Protein AF-A0A3M1KV28-F1 (afdb_monomer_lite)

Structure (mmCIF, N/CA/C/O backbone):
data_AF-A0A3M1KV28-F1
#
_entry.id   AF-A0A3M1KV28-F1
#
loop_
_atom_site.group_PDB
_atom_site.id
_atom_site.type_symbol
_atom_site.label_atom_id
_atom_site.label_alt_id
_atom_site.label_comp_id
_atom_site.label_asym_id
_atom_site.label_entity_id
_atom_site.label_seq_id
_atom_site.pdbx_PDB_ins_code
_atom_site.Cartn_x
_atom_site.Cartn_y
_atom_site.Cartn_z
_atom_site.occupancy
_atom_site.B_iso_or_equiv
_atom_site.auth_seq_id
_atom_site.auth_comp_id
_atom_site.auth_asym_id
_atom_site.auth_atom_id
_atom_site.pdbx_PDB_model_num
ATOM 1 N N . MET A 1 1 ? -73.717 -29.402 -6.011 1.00 36.78 1 MET A N 1
ATOM 2 C CA . MET A 1 1 ? -72.728 -30.037 -5.119 1.00 36.78 1 MET A CA 1
ATOM 3 C C . MET A 1 1 ? -72.289 -29.005 -4.086 1.00 36.78 1 MET A C 1
ATOM 5 O O . MET A 1 1 ? -71.891 -27.915 -4.467 1.00 36.78 1 MET A O 1
ATOM 9 N N . THR A 1 2 ? -72.538 -29.334 -2.812 1.00 38.75 2 THR A N 1
ATOM 10 C CA . THR A 1 2 ? -71.993 -28.744 -1.567 1.00 38.75 2 THR A CA 1
ATOM 11 C C . THR A 1 2 ? -72.055 -27.218 -1.352 1.00 38.75 2 THR A C 1
ATOM 13 O O . THR A 1 2 ? -71.071 -26.495 -1.479 1.00 38.75 2 THR A O 1
ATOM 16 N N . LYS A 1 3 ? -73.217 -26.752 -0.860 1.00 32.34 3 LYS A N 1
ATOM 17 C CA . LYS A 1 3 ? -73.353 -25.527 -0.046 1.00 32.34 3 LYS A CA 1
ATOM 18 C C . LYS A 1 3 ? -72.801 -25.789 1.365 1.00 32.34 3 LYS A C 1
ATOM 20 O O . LYS A 1 3 ? -73.189 -26.772 1.992 1.00 32.34 3 LYS A O 1
ATOM 25 N N . ARG A 1 4 ? -71.919 -24.909 1.857 1.00 32.62 4 ARG A N 1
ATOM 26 C CA . ARG A 1 4 ? -71.443 -24.885 3.253 1.00 32.62 4 ARG A CA 1
ATOM 27 C C . ARG A 1 4 ? -72.605 -24.548 4.190 1.00 32.62 4 ARG A C 1
ATOM 29 O O . ARG A 1 4 ? -73.309 -23.569 3.960 1.00 32.62 4 ARG A O 1
ATOM 36 N N . ILE A 1 5 ? -72.783 -25.367 5.222 1.00 38.19 5 ILE A N 1
ATOM 37 C CA . ILE A 1 5 ? -73.723 -25.143 6.321 1.00 38.19 5 ILE A CA 1
ATOM 38 C C . ILE A 1 5 ? -72.958 -24.464 7.458 1.00 38.19 5 ILE A C 1
ATOM 40 O O . ILE A 1 5 ? -71.900 -24.936 7.870 1.00 38.19 5 ILE A O 1
ATOM 44 N N . ASP A 1 6 ? -73.513 -23.352 7.926 1.00 39.84 6 ASP A N 1
ATOM 45 C CA . ASP A 1 6 ? -73.124 -22.611 9.123 1.00 39.84 6 ASP A CA 1
ATOM 46 C C . ASP A 1 6 ? -73.789 -23.259 10.356 1.00 39.84 6 ASP A C 1
ATOM 48 O O . ASP A 1 6 ? -74.962 -23.637 10.293 1.00 39.84 6 ASP A O 1
ATOM 52 N N . GLY A 1 7 ? -73.065 -23.416 11.469 1.00 31.66 7 GLY A N 1
ATOM 53 C CA . GLY A 1 7 ? -73.483 -24.254 12.601 1.00 31.66 7 GLY A CA 1
ATOM 54 C C . GLY A 1 7 ? -73.047 -23.714 13.964 1.00 31.66 7 GLY A C 1
ATOM 55 O O . GLY A 1 7 ? -71.928 -23.929 14.413 1.00 31.66 7 GLY A O 1
ATOM 56 N N . LYS A 1 8 ? -73.971 -23.015 14.623 1.00 33.62 8 LYS A N 1
ATOM 57 C CA . LYS A 1 8 ? -73.891 -22.405 15.960 1.00 33.62 8 LYS A CA 1
ATOM 58 C C . LYS A 1 8 ? -73.645 -23.401 17.118 1.00 33.62 8 LYS A C 1
ATOM 60 O O . LYS A 1 8 ? -74.314 -24.419 17.179 1.00 33.62 8 LYS A O 1
ATOM 65 N N . ARG A 1 9 ? -72.883 -22.916 18.118 1.00 36.91 9 ARG A N 1
ATOM 66 C CA . ARG A 1 9 ? -73.054 -22.995 19.600 1.00 36.91 9 ARG A CA 1
ATOM 67 C C . ARG A 1 9 ? -73.155 -24.351 20.342 1.00 36.91 9 ARG A C 1
ATOM 69 O O . ARG A 1 9 ? -73.806 -25.285 19.912 1.00 36.91 9 ARG A O 1
ATOM 76 N N . VAL A 1 10 ? -72.723 -24.247 21.614 1.00 33.62 10 VAL A N 1
ATOM 77 C CA . VAL A 1 10 ? -72.955 -25.112 22.801 1.00 33.62 10 VAL A CA 1
ATOM 78 C C . VAL A 1 10 ? -71.898 -26.230 22.909 1.00 33.62 10 VAL A C 1
ATOM 80 O O . VAL A 1 10 ? -71.704 -26.978 21.972 1.00 33.62 10 VAL A O 1
ATOM 83 N N . GLN A 1 11 ? -71.081 -26.337 23.966 1.00 30.83 11 GLN A N 1
ATOM 84 C CA . GLN A 1 11 ? -71.511 -26.546 25.350 1.00 30.83 11 GLN A CA 1
ATOM 85 C C . GLN A 1 11 ? -70.411 -26.184 26.365 1.00 30.83 11 GLN A C 1
ATOM 87 O O . GLN A 1 11 ? -69.258 -26.585 26.236 1.00 30.83 11 GLN A O 1
ATOM 92 N N . ARG A 1 12 ? -70.798 -25.431 27.400 1.00 34.06 12 ARG A N 1
ATOM 93 C CA . ARG A 1 12 ? -70.031 -25.247 28.638 1.00 34.06 12 ARG A CA 1
ATOM 94 C C . ARG A 1 12 ? -70.092 -26.551 29.438 1.00 34.06 12 ARG A C 1
ATOM 96 O O . ARG A 1 12 ? -71.195 -27.017 29.709 1.00 34.06 12 ARG A O 1
ATOM 103 N N . VAL A 1 13 ? -68.952 -27.069 29.885 1.00 34.91 13 VAL A N 1
ATOM 104 C CA . VAL A 1 13 ? -68.893 -27.949 31.060 1.00 34.91 13 VAL A CA 1
ATOM 105 C C . VAL A 1 13 ? -67.946 -27.302 32.059 1.00 34.91 13 VAL A C 1
ATOM 107 O O . VAL A 1 13 ? -66.754 -27.142 31.818 1.00 34.91 13 VAL A O 1
ATOM 110 N N . LEU A 1 14 ? -68.552 -26.851 33.151 1.00 32.44 14 LEU A N 1
ATOM 111 C CA . LEU A 1 14 ? -67.908 -26.360 34.353 1.00 32.44 14 LEU A CA 1
ATOM 112 C C . LEU A 1 14 ? -67.460 -27.601 35.141 1.00 32.44 14 LEU A C 1
ATOM 114 O O . LEU A 1 14 ? -68.313 -28.368 35.579 1.00 32.44 14 LEU A O 1
ATOM 118 N N . VAL A 1 15 ? -66.157 -27.811 35.328 1.00 34.31 15 VAL A N 1
ATOM 119 C CA . VAL A 1 15 ? -65.658 -28.693 36.393 1.00 34.31 15 VAL A CA 1
ATOM 120 C C . VAL A 1 15 ? -64.895 -27.812 37.365 1.00 34.31 15 VAL A C 1
ATOM 122 O O . VAL A 1 15 ? -63.754 -27.425 37.129 1.00 34.31 15 VAL A O 1
ATOM 125 N N . VAL A 1 16 ? -65.588 -27.441 38.438 1.00 36.16 16 VAL A N 1
ATOM 126 C CA . VAL A 1 16 ? -64.986 -26.885 39.645 1.00 36.16 16 VAL A CA 1
ATOM 127 C C . VAL A 1 16 ? -64.629 -28.070 40.532 1.00 36.16 16 VAL A C 1
ATOM 129 O O . VAL A 1 16 ? -65.515 -28.765 41.020 1.00 36.16 16 VAL A O 1
ATOM 132 N N . ALA A 1 17 ? -63.335 -28.277 40.744 1.00 36.22 17 ALA A N 1
ATOM 133 C CA . ALA A 1 17 ? -62.808 -29.004 41.889 1.00 36.22 17 ALA A CA 1
ATOM 134 C C . ALA A 1 17 ? -61.562 -28.252 42.378 1.00 36.22 17 ALA A C 1
ATOM 136 O O . ALA A 1 17 ? -60.463 -28.404 41.854 1.00 36.22 17 ALA A O 1
ATOM 137 N N . THR A 1 18 ? -61.769 -27.366 43.348 1.00 42.81 18 THR A N 1
ATOM 138 C CA . THR A 1 18 ? -60.746 -26.924 44.303 1.00 42.81 18 THR A CA 1
ATOM 139 C C . THR A 1 18 ? -60.517 -28.095 45.281 1.00 42.81 18 THR A C 1
ATOM 141 O O . THR A 1 18 ? -61.457 -28.817 45.592 1.00 42.81 18 THR A O 1
ATOM 144 N N . VAL A 1 19 ? -59.311 -28.419 45.754 1.00 36.72 19 VAL A N 1
ATOM 145 C CA . VAL A 1 19 ? -58.540 -27.666 46.754 1.00 36.72 19 VAL A CA 1
ATOM 146 C C . VAL A 1 19 ? -57.109 -28.244 46.864 1.00 36.72 19 VAL A C 1
ATOM 148 O O . VAL A 1 19 ? -56.921 -29.454 46.885 1.00 36.72 19 VAL A O 1
ATOM 151 N N . ALA A 1 20 ? -56.154 -27.320 47.028 1.00 42.75 20 ALA A N 1
ATOM 152 C CA . ALA A 1 20 ? -54.835 -27.428 47.672 1.00 42.75 20 ALA A CA 1
ATOM 153 C C . ALA A 1 20 ? -53.733 -28.317 47.060 1.00 42.75 20 ALA A C 1
ATOM 155 O O . ALA A 1 20 ? -53.493 -29.439 47.495 1.00 42.75 20 ALA A O 1
ATOM 156 N N . ALA A 1 21 ? -52.897 -27.690 46.227 1.00 37.81 21 ALA A N 1
ATOM 157 C CA . ALA A 1 21 ? -51.447 -27.846 46.347 1.00 37.81 21 ALA A CA 1
ATOM 158 C C . ALA A 1 21 ? -50.865 -26.503 46.819 1.00 37.81 21 ALA A C 1
ATOM 160 O O . ALA A 1 21 ? -50.970 -25.488 46.128 1.00 37.81 21 ALA A O 1
ATOM 161 N N . LEU A 1 22 ? -50.336 -26.491 48.045 1.00 41.06 22 LEU A N 1
ATOM 162 C CA . LEU A 1 22 ? -49.671 -25.346 48.659 1.00 41.06 22 LEU A CA 1
ATOM 163 C C . LEU A 1 22 ? -48.443 -24.912 47.840 1.00 41.06 22 LEU A C 1
ATOM 165 O O . LEU A 1 22 ? -47.595 -25.725 47.490 1.00 41.06 22 LEU A O 1
ATOM 169 N N . ALA A 1 23 ? -48.375 -23.602 47.608 1.00 48.09 23 ALA A N 1
ATOM 170 C CA . ALA A 1 23 ? -47.196 -22.746 47.498 1.00 48.09 23 ALA A CA 1
ATOM 171 C C . ALA A 1 23 ? -45.810 -23.414 47.350 1.00 48.09 23 ALA A C 1
ATOM 173 O O . ALA A 1 23 ? -45.147 -23.730 48.333 1.00 48.09 23 ALA A O 1
ATOM 174 N N . ALA A 1 24 ? -45.313 -23.426 46.112 1.00 44.84 24 ALA A N 1
ATOM 175 C CA . ALA A 1 24 ? -43.898 -23.204 45.812 1.00 44.84 24 ALA A CA 1
ATOM 176 C C . ALA A 1 24 ? -43.732 -22.555 44.423 1.00 44.84 24 ALA A C 1
ATOM 178 O O . ALA A 1 24 ? -42.930 -22.995 43.606 1.00 44.84 24 ALA A O 1
ATOM 179 N N . CYS A 1 25 ? -44.469 -21.473 44.137 1.00 43.09 25 CYS A N 1
ATOM 180 C CA . CYS A 1 25 ? -43.892 -20.471 43.242 1.00 43.09 25 CYS A CA 1
ATOM 181 C C . CYS A 1 25 ? -42.775 -19.815 44.050 1.00 43.09 25 CYS A C 1
ATOM 183 O O . CYS A 1 25 ? -43.037 -18.920 44.854 1.00 43.09 25 CYS A O 1
ATOM 185 N N . GLY A 1 26 ? -41.538 -20.292 43.880 1.00 49.62 26 GLY A N 1
ATOM 186 C CA . GLY A 1 26 ? -40.375 -19.500 44.267 1.00 49.62 26 GLY A CA 1
ATOM 187 C C . GLY A 1 26 ? -40.539 -18.091 43.687 1.00 49.62 26 GLY A C 1
ATOM 188 O O . GLY A 1 26 ? -41.164 -17.953 42.627 1.00 49.62 26 GLY A O 1
ATOM 189 N N . PRO A 1 27 ? -40.069 -17.034 44.372 1.00 51.31 27 PRO A N 1
ATOM 190 C CA . PRO A 1 27 ? -40.225 -15.683 43.858 1.00 51.31 27 PRO A CA 1
ATOM 191 C C . PRO A 1 27 ? -39.684 -15.675 42.431 1.00 51.31 27 PRO A C 1
ATOM 193 O O . PRO A 1 27 ? -38.549 -16.085 42.206 1.00 51.31 27 PRO A O 1
ATOM 196 N N . ALA A 1 28 ? -40.493 -15.272 41.450 1.00 49.88 28 ALA A N 1
ATOM 197 C CA . ALA A 1 28 ? -39.939 -14.888 40.164 1.00 49.88 28 ALA A CA 1
ATOM 198 C C . ALA A 1 28 ? -38.971 -13.752 40.495 1.00 49.88 28 ALA A C 1
ATOM 200 O O . ALA A 1 28 ? -39.419 -12.683 40.911 1.00 49.88 28 ALA A O 1
ATOM 201 N N . TRP A 1 29 ? -37.663 -14.024 40.453 1.00 53.84 29 TRP A N 1
ATOM 202 C CA . TRP A 1 29 ? -36.640 -13.060 40.836 1.00 53.84 29 TRP A CA 1
ATOM 203 C C . TRP A 1 29 ? -36.813 -11.877 39.893 1.00 53.84 29 TRP A C 1
ATOM 205 O O . TRP A 1 29 ? -36.461 -11.943 38.714 1.00 53.84 29 TRP A O 1
ATOM 215 N N . ALA A 1 30 ? -37.464 -10.820 40.374 1.00 63.50 30 ALA A N 1
ATOM 216 C CA . ALA A 1 30 ? -37.610 -9.609 39.604 1.00 63.50 30 ALA A CA 1
ATOM 217 C C . ALA A 1 30 ? -36.188 -9.126 39.331 1.00 63.50 30 ALA A C 1
ATOM 219 O O . ALA A 1 30 ? -35.472 -8.806 40.276 1.00 63.50 30 ALA A O 1
ATOM 220 N N . LEU A 1 31 ? -35.785 -9.121 38.053 1.00 73.75 31 LEU A N 1
ATOM 221 C CA . LEU A 1 31 ? -34.466 -8.639 37.640 1.00 73.75 31 LEU A CA 1
ATOM 222 C C . LEU A 1 31 ? -34.178 -7.318 38.355 1.00 73.75 31 LEU A C 1
ATOM 224 O O . LEU A 1 31 ? -35.018 -6.404 38.332 1.00 73.75 31 LEU A O 1
ATOM 228 N N . ASP A 1 32 ? -33.027 -7.248 39.011 1.00 85.06 32 ASP A N 1
ATOM 229 C CA . ASP A 1 32 ? -32.618 -6.079 39.770 1.00 85.06 32 ASP A CA 1
ATOM 230 C C . ASP A 1 32 ? -32.418 -4.871 38.833 1.00 85.06 32 ASP A C 1
ATOM 232 O O . ASP A 1 32 ? -32.371 -4.985 37.598 1.00 85.06 32 ASP A O 1
ATOM 236 N N . ALA A 1 33 ? -32.364 -3.675 39.418 1.00 86.12 33 ALA A N 1
ATOM 237 C CA . ALA A 1 33 ? -32.262 -2.432 38.660 1.00 86.12 33 ALA A CA 1
ATOM 238 C C . ALA A 1 33 ? -30.976 -2.358 37.816 1.00 86.12 33 ALA A C 1
ATOM 240 O O . ALA A 1 33 ? -31.020 -1.834 36.697 1.00 86.12 33 ALA A O 1
ATOM 241 N N . ALA A 1 34 ? -29.867 -2.928 38.301 1.00 87.38 34 ALA A N 1
ATOM 242 C CA . ALA A 1 34 ? -28.592 -2.956 37.592 1.00 87.38 34 ALA A CA 1
ATOM 243 C C . ALA A 1 34 ? -28.691 -3.828 36.337 1.00 87.38 34 ALA A C 1
ATOM 245 O O . ALA A 1 34 ? -28.345 -3.388 35.235 1.00 87.38 34 ALA A O 1
ATOM 246 N N . THR A 1 35 ? -29.256 -5.030 36.471 1.00 90.38 35 THR A N 1
ATOM 247 C CA . THR A 1 35 ? -29.427 -5.960 35.349 1.00 90.38 35 THR A CA 1
ATOM 248 C C . THR A 1 35 ? -30.396 -5.411 34.299 1.00 90.38 35 THR A C 1
ATOM 250 O O . THR A 1 35 ? -30.113 -5.464 33.098 1.00 90.38 35 THR A O 1
ATOM 253 N N . LYS A 1 36 ? -31.507 -4.791 34.723 1.00 91.25 36 LYS A N 1
ATOM 254 C CA . LYS A 1 36 ? -32.441 -4.106 33.808 1.00 91.25 36 LYS A CA 1
ATOM 255 C C . LYS A 1 36 ? -31.784 -2.939 33.072 1.00 91.25 36 LYS A C 1
ATOM 257 O O . LYS A 1 36 ? -32.045 -2.750 31.881 1.00 91.25 36 LYS A O 1
ATOM 262 N N . CYS A 1 37 ? -30.939 -2.165 33.755 1.00 93.00 37 CYS A N 1
ATOM 263 C CA . CYS A 1 37 ? -30.197 -1.079 33.126 1.00 93.00 37 CYS A CA 1
ATOM 264 C C . CYS A 1 37 ? -29.232 -1.608 32.063 1.00 93.00 37 CYS A C 1
ATOM 266 O O . CYS A 1 37 ? -29.311 -1.182 30.910 1.00 93.00 37 CYS A O 1
ATOM 268 N N . ARG A 1 38 ? -28.388 -2.587 32.418 1.00 92.31 38 ARG A N 1
ATOM 269 C CA . ARG A 1 38 ? -27.412 -3.200 31.503 1.00 92.31 38 ARG A CA 1
ATOM 270 C C . ARG A 1 38 ? -28.081 -3.765 30.250 1.00 92.31 38 ARG A C 1
ATOM 272 O O . ARG A 1 38 ? -27.657 -3.461 29.138 1.00 92.31 38 ARG A O 1
ATOM 279 N N . ALA A 1 39 ? -29.156 -4.535 30.413 1.00 93.31 39 ALA A N 1
ATOM 280 C CA . ALA A 1 39 ? -29.909 -5.082 29.284 1.00 93.31 39 ALA A CA 1
ATOM 281 C C . ALA A 1 39 ? -30.526 -3.975 28.404 1.00 93.31 39 ALA A C 1
ATOM 283 O O . ALA A 1 39 ? -30.533 -4.067 27.173 1.00 93.31 39 ALA A O 1
ATOM 284 N N . GLY A 1 40 ? -31.015 -2.898 29.029 1.00 94.94 40 GLY A N 1
ATOM 285 C CA . GLY A 1 40 ? -31.523 -1.720 28.331 1.00 94.94 40 GLY A CA 1
ATOM 286 C C . GLY A 1 40 ? -30.453 -1.015 27.499 1.00 94.94 40 GLY A C 1
ATOM 287 O O . GLY A 1 40 ? -30.701 -0.740 26.329 1.00 94.94 40 GLY A O 1
ATOM 288 N N . LYS A 1 41 ? -29.271 -0.788 28.079 1.00 94.50 41 LYS A N 1
ATOM 289 C CA . LYS A 1 41 ? -28.108 -0.200 27.403 1.00 94.50 41 LYS A CA 1
ATOM 290 C C . LYS A 1 41 ? -27.665 -1.032 26.199 1.00 94.50 41 LYS A C 1
ATOM 292 O O . LYS A 1 41 ? -27.542 -0.492 25.105 1.00 94.50 41 LYS A O 1
ATOM 297 N N . LEU A 1 42 ? -27.548 -2.355 26.351 1.00 95.00 42 LEU A N 1
ATOM 298 C CA . LEU A 1 42 ? -27.235 -3.265 25.235 1.00 95.00 42 LEU A CA 1
ATOM 299 C C . LEU A 1 42 ? -28.258 -3.158 24.096 1.00 95.00 42 LEU A C 1
ATOM 301 O O . LEU A 1 42 ? -27.899 -3.106 22.921 1.00 95.00 42 LEU A O 1
ATOM 305 N N . THR A 1 43 ? -29.543 -3.081 24.445 1.00 96.62 43 THR A N 1
ATOM 306 C CA . THR A 1 43 ? -30.618 -2.930 23.459 1.00 96.62 43 THR A CA 1
ATOM 307 C C . THR A 1 43 ? -30.529 -1.593 22.720 1.00 96.62 43 THR A C 1
ATOM 309 O O . THR A 1 43 ? -30.746 -1.542 21.509 1.00 96.62 43 THR A O 1
ATOM 312 N N . ASP A 1 44 ? -30.245 -0.504 23.436 1.00 96.44 44 ASP A N 1
ATOM 313 C CA . ASP A 1 44 ? -30.160 0.831 22.846 1.00 96.44 44 ASP A CA 1
ATOM 314 C C . ASP A 1 44 ? -28.902 0.974 21.964 1.00 96.44 44 ASP A C 1
ATOM 316 O O . ASP A 1 44 ? -29.009 1.526 20.869 1.00 96.44 44 ASP A O 1
ATOM 320 N N . ALA A 1 45 ? -27.768 0.367 22.345 1.00 95.69 45 ALA A N 1
ATOM 321 C CA . ALA A 1 45 ? -26.576 0.258 21.495 1.00 95.69 45 ALA A CA 1
ATOM 322 C C . ALA A 1 45 ? -26.861 -0.523 20.198 1.00 95.69 45 ALA A C 1
ATOM 324 O O . ALA A 1 45 ? -26.585 -0.033 19.106 1.00 95.69 45 ALA A O 1
ATOM 325 N N . GLY A 1 46 ? -27.516 -1.688 20.281 1.00 96.75 46 GLY A N 1
ATOM 326 C CA . GLY A 1 46 ? -27.873 -2.471 19.090 1.00 96.75 46 GLY A CA 1
ATOM 327 C C . GLY A 1 46 ? -28.816 -1.730 18.131 1.00 96.75 46 GLY A C 1
ATOM 328 O O . GLY A 1 46 ? -28.665 -1.801 16.908 1.00 96.75 46 GLY A O 1
ATOM 329 N N . LYS A 1 47 ? -29.770 -0.957 18.665 1.00 97.75 47 LYS A N 1
ATOM 330 C CA . LYS A 1 47 ? -30.647 -0.094 17.853 1.00 97.75 47 LYS A CA 1
ATOM 331 C C . LYS A 1 47 ? -29.890 1.058 17.208 1.00 97.75 47 LYS A C 1
ATOM 333 O O . LYS A 1 47 ? -30.227 1.435 16.086 1.00 97.75 47 LYS A O 1
ATOM 338 N N . TYR A 1 48 ? -28.891 1.605 17.893 1.00 97.69 48 TYR A N 1
ATOM 339 C CA . TYR A 1 48 ? -28.024 2.634 17.338 1.00 97.69 48 TYR A CA 1
ATOM 340 C C . TYR A 1 48 ? -27.200 2.085 16.165 1.00 97.69 48 TYR A C 1
ATOM 342 O O . TYR A 1 48 ? -27.264 2.675 15.085 1.00 97.69 48 TYR A O 1
ATOM 350 N N . CYS A 1 49 ? -26.593 0.894 16.300 1.00 97.12 49 CYS A N 1
ATOM 351 C CA . CYS A 1 49 ? -25.932 0.201 15.184 1.00 97.12 49 CYS A CA 1
ATOM 352 C C . CYS A 1 49 ? -26.864 0.059 13.974 1.00 97.12 49 CYS A C 1
ATOM 354 O O . CYS A 1 49 ? -26.527 0.433 12.852 1.00 97.12 49 CYS A O 1
ATOM 356 N N . GLN A 1 50 ? -28.075 -0.461 14.208 1.00 97.75 50 GLN A N 1
ATOM 357 C CA . GLN A 1 50 ? -29.058 -0.671 13.147 1.00 97.75 50 GLN A CA 1
ATOM 358 C C . GLN A 1 50 ? -29.490 0.646 12.485 1.00 97.75 50 GLN A C 1
ATOM 360 O O . GLN A 1 50 ? -29.733 0.675 11.279 1.00 97.75 50 GLN A O 1
ATOM 365 N N . CYS A 1 51 ? -29.633 1.723 13.261 1.00 98.31 51 CYS A N 1
ATOM 366 C CA . CYS A 1 51 ? -30.009 3.035 12.744 1.00 98.31 51 CYS A CA 1
ATOM 367 C C . CYS A 1 51 ? -28.945 3.574 11.784 1.00 98.31 51 CYS A C 1
ATOM 369 O O . CYS A 1 51 ? -29.290 3.965 10.668 1.00 98.31 51 CYS A O 1
ATOM 371 N N . ARG A 1 52 ? -27.671 3.524 12.192 1.00 97.88 52 ARG A N 1
ATOM 372 C CA . ARG A 1 52 ? -26.539 3.990 11.382 1.00 97.88 52 ARG A CA 1
ATOM 373 C C . ARG A 1 52 ? -26.407 3.218 10.077 1.00 97.88 52 ARG A C 1
ATOM 375 O O . ARG A 1 52 ? -26.529 3.817 9.019 1.00 97.88 52 ARG A O 1
ATOM 382 N N . LEU A 1 53 ? -26.369 1.887 10.143 1.00 96.69 53 LEU A N 1
ATOM 383 C CA . LEU A 1 53 ? -26.250 1.050 8.942 1.00 96.69 53 LEU A CA 1
ATOM 384 C C . LEU A 1 53 ? -27.433 1.219 7.970 1.00 96.69 53 LEU A C 1
ATOM 386 O O . LEU A 1 53 ? -27.290 1.062 6.758 1.00 96.69 53 LEU A O 1
ATOM 390 N N . LYS A 1 54 ? -28.628 1.572 8.467 1.00 97.06 54 LYS A N 1
ATOM 391 C CA . LYS A 1 54 ? -29.759 1.950 7.603 1.00 97.06 54 LYS A CA 1
ATOM 392 C C . LYS A 1 54 ? -29.571 3.320 6.950 1.00 97.06 54 LYS A C 1
ATOM 394 O O . LYS A 1 54 ? -30.039 3.502 5.824 1.00 97.06 54 LYS A O 1
ATOM 399 N N . ALA A 1 55 ? -28.953 4.276 7.644 1.00 96.88 55 ALA A N 1
ATOM 400 C CA . ALA A 1 55 ? -28.578 5.562 7.064 1.00 96.88 55 ALA A CA 1
ATOM 401 C C . ALA A 1 55 ? -27.538 5.360 5.953 1.00 96.88 55 ALA A C 1
ATOM 403 O O . ALA A 1 55 ? -27.762 5.856 4.850 1.00 96.88 55 ALA A O 1
ATOM 404 N N . ASP A 1 56 ? -26.524 4.523 6.187 1.00 94.00 56 ASP A N 1
ATOM 405 C CA . ASP A 1 56 ? -25.509 4.141 5.194 1.00 94.00 56 ASP A CA 1
ATOM 406 C C . ASP A 1 56 ? -26.132 3.496 3.961 1.00 94.00 56 ASP A C 1
ATOM 408 O O . ASP A 1 56 ? -25.950 3.960 2.837 1.00 94.00 56 ASP A O 1
ATOM 412 N N . ALA A 1 57 ? -26.984 2.487 4.160 1.00 95.31 57 ALA A N 1
ATOM 413 C CA . ALA A 1 57 ? -27.678 1.825 3.059 1.00 95.31 57 ALA A CA 1
ATOM 414 C C . ALA A 1 57 ? -28.559 2.792 2.244 1.00 95.31 57 ALA A C 1
ATOM 416 O O . ALA A 1 57 ? -28.748 2.612 1.039 1.00 95.31 57 ALA A O 1
ATOM 417 N N . LYS A 1 58 ? -29.136 3.817 2.883 1.00 95.31 58 LYS A N 1
ATOM 418 C CA . LYS A 1 58 ? -29.929 4.848 2.199 1.00 95.31 58 LYS A CA 1
ATOM 419 C C . LYS A 1 58 ? -29.041 5.835 1.440 1.00 95.31 58 LYS A C 1
ATOM 421 O O . LYS A 1 58 ? -29.442 6.274 0.364 1.00 95.31 58 LYS A O 1
ATOM 426 N N . ALA A 1 59 ? -27.893 6.186 2.005 1.00 91.81 59 ALA A N 1
ATOM 427 C CA . ALA A 1 59 ? -26.909 7.086 1.424 1.00 91.81 59 ALA A CA 1
ATOM 428 C C . ALA A 1 59 ? -26.267 6.467 0.174 1.00 91.81 59 ALA A C 1
ATOM 430 O O . ALA A 1 59 ? -26.298 7.080 -0.892 1.00 91.81 59 ALA A O 1
ATOM 431 N N . ALA A 1 60 ? -25.860 5.196 0.261 1.00 89.31 60 ALA A N 1
ATOM 432 C CA . ALA A 1 60 ? -25.323 4.416 -0.853 1.00 89.31 60 ALA A CA 1
ATOM 433 C C . ALA A 1 60 ? -26.291 4.356 -2.048 1.00 89.31 60 ALA A C 1
ATOM 435 O O . ALA A 1 60 ? -25.904 4.617 -3.182 1.00 89.31 60 ALA A O 1
ATOM 436 N N . LYS A 1 61 ? -27.590 4.122 -1.802 1.00 91.75 61 LYS A N 1
ATOM 437 C CA . LYS A 1 61 ? -28.630 4.117 -2.855 1.00 91.75 61 LYS A CA 1
ATOM 438 C C . LYS A 1 61 ? -28.826 5.463 -3.556 1.00 91.75 61 LYS A C 1
ATOM 440 O O . LYS A 1 61 ? -29.466 5.507 -4.602 1.00 91.75 61 LYS A O 1
ATOM 445 N N . LYS A 1 62 ? -28.377 6.557 -2.944 1.00 91.75 62 LYS A N 1
ATOM 446 C CA . LYS A 1 62 ? -28.577 7.927 -3.429 1.00 91.75 62 LYS A CA 1
ATOM 447 C C . LYS A 1 62 ? -27.276 8.611 -3.844 1.00 91.75 62 LYS A C 1
ATOM 449 O O . LYS A 1 62 ? -27.341 9.790 -4.168 1.00 91.75 62 LYS A O 1
ATOM 454 N N . ALA A 1 63 ? -26.139 7.907 -3.792 1.00 83.38 63 ALA A N 1
ATOM 455 C CA . ALA A 1 63 ? -24.806 8.490 -3.956 1.00 83.38 63 ALA A CA 1
ATOM 456 C C . ALA A 1 63 ? -24.625 9.778 -3.120 1.00 83.38 63 ALA A C 1
ATOM 458 O O . ALA A 1 63 ? -24.162 10.803 -3.611 1.00 83.38 63 ALA A O 1
ATOM 459 N N . ALA A 1 64 ? -25.066 9.741 -1.860 1.00 86.69 64 ALA A N 1
ATOM 460 C CA . ALA A 1 64 ? -25.020 10.869 -0.932 1.00 86.69 64 ALA A CA 1
ATOM 461 C C . ALA A 1 64 ? -24.232 10.500 0.331 1.00 86.69 64 ALA A C 1
ATOM 463 O O . ALA A 1 64 ? -23.971 9.325 0.578 1.00 86.69 64 ALA A O 1
ATOM 464 N N . LEU A 1 65 ? -23.905 11.496 1.159 1.00 82.00 65 LEU A N 1
ATOM 465 C CA . LEU A 1 65 ? -23.346 11.259 2.491 1.00 82.00 65 LEU A CA 1
ATOM 466 C C . LEU A 1 65 ? -24.443 10.798 3.473 1.00 82.00 65 LEU A C 1
ATOM 468 O O . LEU A 1 65 ? -25.571 11.306 3.411 1.00 82.00 65 LEU A O 1
ATOM 472 N N . PRO A 1 66 ? -24.150 9.844 4.375 1.00 88.50 66 PRO A N 1
ATOM 473 C CA . PRO A 1 66 ? -25.090 9.420 5.407 1.00 88.50 66 PRO A CA 1
ATOM 474 C C . PRO A 1 66 ? -25.312 10.513 6.464 1.00 88.50 66 PRO A C 1
ATOM 476 O O . PRO A 1 66 ? -24.398 11.235 6.847 1.00 88.50 66 PRO A O 1
ATOM 479 N N . ASP A 1 67 ? -26.555 10.622 6.944 1.00 91.69 67 ASP A N 1
ATOM 480 C CA . ASP A 1 67 ? -26.959 11.529 8.028 1.00 91.69 67 ASP A CA 1
ATOM 481 C C . ASP A 1 67 ? -27.327 10.714 9.274 1.00 91.69 67 ASP A C 1
ATOM 483 O O . ASP A 1 67 ? -28.326 9.983 9.289 1.00 91.69 67 ASP A O 1
ATOM 487 N N . TYR A 1 68 ? -26.524 10.868 10.329 1.00 94.25 68 TYR A N 1
ATOM 488 C CA . TYR A 1 68 ? -26.688 10.164 11.600 1.00 94.25 68 TYR A CA 1
ATOM 489 C C . TYR A 1 68 ? -27.358 11.002 12.693 1.00 94.25 68 TYR A C 1
ATOM 491 O O . TYR A 1 68 ? -27.647 10.463 13.762 1.00 94.25 68 TYR A O 1
ATOM 499 N N . GLY A 1 69 ? -27.679 12.280 12.453 1.00 94.25 69 GLY A N 1
ATOM 500 C CA . GLY A 1 69 ? -28.117 13.197 13.514 1.00 94.25 69 GLY A CA 1
ATOM 501 C C . GLY A 1 69 ? -29.366 12.711 14.262 1.00 94.25 69 GLY A C 1
ATOM 502 O O . GLY A 1 69 ? -29.493 12.871 15.477 1.00 94.25 69 GLY A O 1
ATOM 503 N N . LYS A 1 70 ? -30.275 12.020 13.561 1.00 94.94 70 LYS A N 1
ATOM 504 C CA . LYS A 1 70 ? -31.444 11.374 14.186 1.00 94.94 70 LYS A CA 1
ATOM 505 C C . LYS A 1 70 ? -31.071 10.154 15.026 1.00 94.94 70 LYS A C 1
ATOM 507 O O . LYS A 1 70 ? -31.696 9.931 16.061 1.00 94.94 70 LYS A O 1
ATOM 512 N N . CYS A 1 71 ? -30.099 9.362 14.581 1.00 96.94 71 CYS A N 1
ATOM 513 C CA . CYS A 1 71 ? -29.618 8.203 15.326 1.00 96.94 71 CYS A CA 1
ATOM 514 C C . CYS A 1 71 ? -28.972 8.654 16.640 1.00 96.94 71 CYS A C 1
ATOM 516 O O . CYS A 1 71 ? -29.339 8.135 17.694 1.00 96.94 71 CYS A O 1
ATOM 518 N N . ASP A 1 72 ? -28.109 9.671 16.584 1.00 95.69 72 ASP A N 1
ATOM 519 C CA . ASP A 1 72 ? -27.404 10.218 17.748 1.00 95.69 72 ASP A CA 1
ATOM 520 C C . ASP A 1 72 ? -28.379 10.803 18.770 1.00 95.69 72 ASP A C 1
ATOM 522 O O . ASP A 1 72 ? -28.371 10.418 19.939 1.00 95.69 72 ASP A O 1
ATOM 526 N N . ALA A 1 73 ? -29.298 11.665 18.323 1.00 96.38 73 ALA A N 1
ATOM 527 C CA . ALA A 1 73 ? -30.278 12.291 19.207 1.00 96.38 73 ALA A CA 1
ATOM 528 C C . ALA A 1 73 ? -31.175 11.261 19.916 1.00 96.38 73 ALA A C 1
ATOM 530 O O . ALA A 1 73 ? -31.512 11.415 21.096 1.00 96.38 73 ALA A O 1
ATOM 531 N N . VAL A 1 74 ? -31.578 10.195 19.211 1.00 96.75 74 VAL A N 1
ATOM 532 C CA . VAL A 1 74 ? -32.388 9.120 19.799 1.00 96.75 74 VAL A CA 1
ATOM 533 C C . VAL A 1 74 ? -31.564 8.288 20.776 1.00 96.75 74 VAL A C 1
ATOM 535 O O . VAL A 1 74 ? -32.070 7.983 21.858 1.00 96.75 74 VAL A O 1
ATOM 538 N N . PHE A 1 75 ? -30.326 7.938 20.422 1.00 97.38 75 PHE A N 1
ATOM 539 C CA . PHE A 1 75 ? -29.440 7.147 21.271 1.00 97.38 75 PHE A CA 1
ATOM 540 C C . PHE A 1 75 ? -29.181 7.850 22.603 1.00 97.38 75 PHE A C 1
ATOM 542 O O . PHE A 1 75 ? -29.534 7.300 23.647 1.00 97.38 75 PHE A O 1
ATOM 549 N N . SER A 1 76 ? -28.714 9.100 22.579 1.00 95.25 76 SER A N 1
ATOM 550 C CA . SER A 1 76 ? -28.389 9.849 23.799 1.00 95.25 76 SER A CA 1
ATOM 551 C C . SER A 1 76 ? -29.592 10.014 24.718 1.00 95.25 76 SER A C 1
ATOM 553 O O . SER A 1 76 ? -29.508 9.757 25.920 1.00 95.25 76 SER A O 1
ATOM 555 N N . LYS A 1 77 ? -30.759 10.356 24.155 1.00 96.38 77 LYS A N 1
ATOM 556 C CA . LYS A 1 77 ? -31.994 10.504 24.935 1.00 96.38 77 LYS A CA 1
ATOM 557 C C . LYS A 1 77 ? -32.412 9.193 25.604 1.00 96.38 77 LYS A C 1
ATOM 559 O O . LYS A 1 77 ? -32.903 9.201 26.734 1.00 96.38 77 LYS A O 1
ATOM 564 N N . LYS A 1 78 ? -32.288 8.063 24.901 1.00 96.00 78 LYS A N 1
ATOM 565 C CA . LYS A 1 78 ? -32.663 6.749 25.442 1.00 96.00 78 LYS A CA 1
ATOM 566 C C . LYS A 1 78 ? -31.660 6.278 26.488 1.00 96.00 78 LYS A C 1
ATOM 568 O O . LYS A 1 78 ? -32.106 5.831 27.542 1.00 96.00 78 LYS A O 1
ATOM 573 N N . TRP A 1 79 ? -30.366 6.468 26.238 1.00 95.38 79 TRP A N 1
ATOM 574 C CA . TRP A 1 79 ? -29.290 6.100 27.153 1.00 95.38 79 TRP A CA 1
ATOM 575 C C . TRP A 1 79 ? -29.418 6.810 28.499 1.00 95.38 79 TRP A C 1
ATOM 577 O O . TRP A 1 79 ? -29.537 6.152 29.533 1.00 95.38 79 TRP A O 1
ATOM 587 N N . GLN A 1 80 ? -29.537 8.142 28.482 1.00 92.88 80 GLN A N 1
ATOM 588 C CA . GLN A 1 80 ? -29.737 8.945 29.692 1.00 92.88 80 GLN A CA 1
ATOM 589 C C . GLN A 1 80 ? -30.977 8.486 30.467 1.00 92.88 80 GLN A C 1
ATOM 591 O O . GLN A 1 80 ? -30.928 8.292 31.678 1.00 92.88 80 GLN A O 1
ATOM 596 N N . ALA A 1 81 ? -32.081 8.200 29.769 1.00 93.81 81 ALA A N 1
ATOM 597 C CA . ALA A 1 81 ? -33.291 7.702 30.414 1.00 93.81 81 ALA A CA 1
ATOM 598 C C . ALA A 1 81 ? -33.113 6.322 31.080 1.00 93.81 81 ALA A C 1
ATOM 600 O O . ALA A 1 81 ? -33.874 6.007 31.996 1.00 93.81 81 ALA A O 1
ATOM 601 N N . LYS A 1 82 ? -32.168 5.478 30.639 1.00 92.44 82 LYS A N 1
ATOM 602 C CA . LYS A 1 82 ? -31.847 4.209 31.319 1.00 92.44 82 LYS A CA 1
ATOM 603 C C . LYS A 1 82 ? -31.086 4.456 32.610 1.00 92.44 82 LYS A C 1
ATOM 605 O O . LYS A 1 82 ? -31.481 3.912 33.639 1.00 92.44 82 LYS A O 1
ATOM 610 N N . GLU A 1 83 ? -30.064 5.301 32.559 1.00 92.06 83 GLU A N 1
ATOM 611 C CA . GLU A 1 83 ? -29.245 5.629 33.727 1.00 92.06 83 GLU A CA 1
ATOM 612 C C . GLU A 1 83 ? -30.060 6.343 34.803 1.00 92.06 83 GLU A C 1
ATOM 614 O O . GLU A 1 83 ? -30.062 5.923 35.960 1.00 92.06 83 GLU A O 1
ATOM 619 N N . SER A 1 84 ? -30.861 7.341 34.414 1.00 90.00 84 SER A N 1
ATOM 620 C CA . SER A 1 84 ? -31.730 8.054 35.354 1.00 90.00 84 SER A CA 1
ATOM 621 C C . SER A 1 84 ? -32.750 7.125 36.018 1.00 90.00 84 SER A C 1
ATOM 623 O O . SER A 1 84 ? -33.007 7.250 37.210 1.00 90.00 84 SER A O 1
ATOM 625 N N . LYS A 1 85 ? -33.315 6.157 35.281 1.00 90.31 85 LYS A N 1
ATOM 626 C CA . LYS A 1 85 ? -34.275 5.186 35.842 1.00 90.31 85 LYS A CA 1
ATOM 627 C C . LYS A 1 85 ? -33.644 4.198 36.814 1.00 90.31 85 LYS A C 1
ATOM 629 O O . LYS A 1 85 ? -34.344 3.688 37.681 1.00 90.31 85 LYS A O 1
ATOM 634 N N . ALA A 1 86 ? -32.362 3.897 36.643 1.00 87.81 86 ALA A N 1
ATOM 635 C CA . ALA A 1 86 ? -31.629 3.024 37.547 1.00 87.81 86 ALA A CA 1
ATOM 636 C C . ALA A 1 86 ? -31.072 3.769 38.769 1.00 87.81 86 ALA A C 1
ATOM 638 O O . ALA A 1 86 ? -30.543 3.120 39.669 1.00 87.81 86 ALA A O 1
ATOM 639 N N . ALA A 1 87 ? -31.174 5.106 38.800 1.00 86.31 87 ALA A N 1
ATOM 640 C CA . ALA A 1 87 ? -30.707 5.960 39.891 1.00 86.31 87 ALA A CA 1
ATOM 641 C C . ALA A 1 87 ? -29.262 5.638 40.328 1.00 86.31 87 ALA A C 1
ATOM 643 O O . ALA A 1 87 ? -28.978 5.496 41.512 1.00 86.31 87 ALA A O 1
ATOM 644 N N . GLY A 1 88 ? -28.358 5.454 39.358 1.00 81.69 88 GLY A N 1
ATOM 645 C CA . GLY A 1 88 ? -26.948 5.118 39.606 1.00 81.69 88 GLY A CA 1
ATOM 646 C C . GLY A 1 88 ? -26.655 3.629 39.819 1.00 81.69 88 GLY A C 1
ATOM 647 O O . GLY A 1 88 ? -25.493 3.241 39.831 1.00 81.69 88 GLY A O 1
ATOM 648 N N . SER A 1 89 ? -27.676 2.770 39.893 1.00 87.50 89 SER A N 1
ATOM 649 C CA . SER A 1 89 ? -27.505 1.318 40.083 1.00 87.50 89 SER A CA 1
ATOM 650 C C . SER A 1 89 ? -26.982 0.588 38.840 1.00 87.50 89 SER A C 1
ATOM 652 O O . SER A 1 89 ? -26.813 -0.625 38.877 1.00 87.50 89 SER A O 1
ATOM 654 N N . CYS A 1 90 ? -26.786 1.268 37.707 1.00 87.62 90 CYS A N 1
ATOM 655 C CA . CYS A 1 90 ? -26.219 0.631 36.522 1.00 87.62 90 CYS A CA 1
ATOM 656 C C . CYS A 1 90 ? -24.772 0.179 36.796 1.00 87.62 90 CYS A C 1
ATOM 658 O O . CYS A 1 90 ? -24.037 0.909 37.458 1.00 87.62 90 CYS A O 1
ATOM 660 N N . PRO A 1 91 ? -24.320 -0.954 36.222 1.00 87.94 91 PRO A N 1
ATOM 661 C CA . PRO A 1 91 ? -22.919 -1.380 36.322 1.00 87.94 91 PRO A CA 1
ATOM 662 C C . PRO A 1 91 ? -21.906 -0.343 35.804 1.00 87.94 91 PRO A C 1
ATOM 664 O O . PRO A 1 91 ? -20.760 -0.331 36.233 1.00 87.94 91 PRO A O 1
ATOM 667 N N . SER A 1 92 ? -22.340 0.526 34.892 1.00 89.38 92 SER A N 1
ATOM 668 C CA . SER A 1 92 ? -21.610 1.685 34.376 1.00 89.38 92 SER A CA 1
ATOM 669 C C . SER A 1 92 ? -22.569 2.877 34.281 1.00 89.38 92 SER A C 1
ATOM 671 O O . SER A 1 92 ? -23.754 2.677 33.997 1.00 89.38 92 SER A O 1
ATOM 673 N N . ASN A 1 93 ? -22.088 4.105 34.497 1.00 88.56 93 ASN A N 1
ATOM 674 C CA . ASN A 1 93 ? -22.866 5.346 34.368 1.00 88.56 93 ASN A CA 1
ATOM 675 C C . ASN A 1 93 ? -22.027 6.421 33.658 1.00 88.56 93 ASN A C 1
ATOM 677 O O . ASN A 1 93 ? -20.811 6.443 33.839 1.00 88.56 93 ASN A O 1
ATOM 681 N N . GLY A 1 94 ? -22.655 7.313 32.885 1.00 88.31 94 GLY A N 1
ATOM 682 C CA . GLY A 1 94 ? -21.947 8.378 32.160 1.00 88.31 94 GLY A CA 1
ATOM 683 C C . GLY A 1 94 ? -21.074 7.882 30.999 1.00 88.31 94 GLY A C 1
ATOM 684 O O . GLY A 1 94 ? -20.267 8.634 30.467 1.00 88.31 94 GLY A O 1
ATOM 685 N N . ASP A 1 95 ? -21.253 6.631 30.581 1.00 90.94 95 ASP A N 1
ATOM 686 C CA . ASP A 1 95 ? -20.487 5.928 29.541 1.00 90.94 95 ASP A CA 1
ATOM 687 C C . ASP A 1 95 ? -21.064 6.125 28.126 1.00 90.94 95 ASP A C 1
ATOM 689 O O . ASP A 1 95 ? -20.640 5.484 27.166 1.00 90.94 95 ASP A O 1
ATOM 693 N N . GLU A 1 96 ? -22.049 7.012 27.983 1.00 92.50 96 GLU A N 1
ATOM 694 C CA . GLU A 1 96 ? -22.779 7.229 26.735 1.00 92.50 96 GLU A CA 1
ATOM 695 C C . GLU A 1 96 ? -21.853 7.645 25.588 1.00 92.50 96 GLU A C 1
ATOM 697 O O . GLU A 1 96 ? -21.949 7.085 24.497 1.00 92.50 96 GLU A O 1
ATOM 702 N N . ALA A 1 97 ? -20.932 8.578 25.844 1.00 87.56 97 ALA A N 1
ATOM 703 C CA . ALA A 1 97 ? -19.991 9.064 24.840 1.00 87.56 97 ALA A CA 1
ATOM 704 C C . ALA A 1 97 ? -19.020 7.962 24.389 1.00 87.56 97 ALA A C 1
ATOM 706 O O . ALA A 1 97 ? -18.782 7.812 23.190 1.00 87.56 97 ALA A O 1
ATOM 707 N N . GLU A 1 98 ? -18.512 7.155 25.326 1.00 85.56 98 GLU A N 1
ATOM 708 C CA . GLU A 1 98 ? -17.596 6.053 25.017 1.00 85.56 98 GLU A CA 1
ATOM 709 C C . GLU A 1 98 ? -18.298 4.969 24.189 1.00 85.56 98 GLU A C 1
ATOM 711 O O . GLU A 1 98 ? -17.798 4.547 23.144 1.00 85.56 98 GLU A O 1
ATOM 716 N N . VAL A 1 99 ? -19.493 4.545 24.611 1.00 89.56 99 VAL A N 1
ATOM 717 C CA . VAL A 1 99 ? -20.255 3.522 23.884 1.00 89.56 99 VAL A CA 1
ATOM 718 C C . VAL A 1 99 ? -20.683 4.038 22.512 1.00 89.56 99 VAL A C 1
ATOM 720 O O . VAL A 1 99 ? -20.648 3.278 21.538 1.00 89.56 99 VAL A O 1
ATOM 723 N N . ARG A 1 100 ? -21.042 5.324 22.395 1.00 90.75 100 ARG A N 1
ATOM 724 C CA . ARG A 1 100 ? -21.355 5.941 21.102 1.00 90.75 100 ARG A CA 1
ATOM 725 C C . ARG A 1 100 ? -20.146 5.917 20.176 1.00 90.75 100 ARG A C 1
ATOM 727 O O . ARG A 1 100 ? -20.289 5.487 19.033 1.00 90.75 100 ARG A O 1
ATOM 734 N N . ALA A 1 101 ? -18.975 6.333 20.659 1.00 81.75 101 ALA A N 1
ATOM 735 C CA . ALA A 1 101 ? -17.738 6.349 19.881 1.00 81.75 101 ALA A CA 1
ATOM 736 C C . ALA A 1 101 ? -17.359 4.940 19.397 1.00 81.75 101 ALA A C 1
ATOM 738 O O . ALA A 1 101 ? -17.152 4.731 18.205 1.00 81.75 101 ALA A O 1
ATOM 739 N N . ARG A 1 102 ? -17.394 3.940 20.283 1.00 83.81 102 ARG A N 1
ATOM 740 C CA . ARG A 1 102 ? -17.086 2.549 19.916 1.00 83.81 102 ARG A CA 1
ATOM 741 C C . ARG A 1 102 ? -18.093 1.964 18.926 1.00 83.81 102 ARG A C 1
ATOM 743 O O . ARG A 1 102 ? -17.731 1.260 17.988 1.00 83.81 102 ARG A O 1
ATOM 750 N N . THR A 1 103 ? -19.376 2.277 19.099 1.00 90.25 103 THR A N 1
ATOM 751 C CA . THR A 1 103 ? -20.414 1.839 18.155 1.00 90.25 103 THR A CA 1
ATOM 752 C C . THR A 1 103 ? -20.232 2.488 16.784 1.00 90.25 103 THR A C 1
ATOM 754 O O . THR A 1 103 ? -20.376 1.809 15.771 1.00 90.25 103 THR A O 1
ATOM 757 N N . THR A 1 104 ? -19.887 3.778 16.767 1.00 87.50 104 THR A N 1
ATOM 758 C CA . THR A 1 104 ? -19.569 4.555 15.561 1.00 87.50 104 THR A CA 1
ATOM 759 C C . THR A 1 104 ? -18.469 3.871 14.762 1.00 87.50 104 THR A C 1
ATOM 761 O O . THR A 1 104 ? -18.696 3.502 13.612 1.00 87.50 104 THR A O 1
ATOM 764 N N . GLU A 1 105 ? -17.337 3.605 15.413 1.00 83.88 105 GLU A N 1
ATOM 765 C CA . GLU A 1 105 ? -16.185 2.925 14.820 1.00 83.88 105 GLU A CA 1
ATOM 766 C C . GLU A 1 105 ? -16.567 1.568 14.211 1.00 83.88 105 GLU A C 1
ATOM 768 O O . GLU A 1 105 ? -16.231 1.268 13.063 1.00 83.88 105 GLU A O 1
ATOM 773 N N . HIS A 1 106 ? -17.319 0.743 14.948 1.00 85.50 106 HIS A N 1
ATOM 774 C CA . HIS A 1 106 ? -17.758 -0.557 14.446 1.00 85.50 106 HIS A CA 1
ATOM 775 C C . HIS A 1 106 ? -18.651 -0.438 13.208 1.00 85.50 106 HIS A C 1
ATOM 777 O O . HIS A 1 106 ? -18.450 -1.187 12.249 1.00 85.50 106 HIS A O 1
ATOM 783 N N . THR A 1 107 ? -19.627 0.475 13.214 1.00 91.81 107 THR A N 1
ATOM 784 C CA . THR A 1 107 ? -20.535 0.653 12.073 1.00 91.81 107 THR A CA 1
ATOM 785 C C . THR A 1 107 ? -19.848 1.257 10.860 1.00 91.81 107 THR A C 1
ATOM 787 O O . THR A 1 107 ? -20.088 0.769 9.762 1.00 91.81 107 THR A O 1
ATOM 790 N N . ASP A 1 108 ? -18.961 2.236 11.049 1.00 84.12 108 ASP A N 1
ATOM 791 C CA . ASP A 1 108 ? -18.237 2.872 9.945 1.00 84.12 108 ASP A CA 1
ATOM 792 C C . ASP A 1 108 ? -17.328 1.859 9.267 1.00 84.12 108 ASP A C 1
ATOM 794 O O . ASP A 1 108 ? -17.342 1.708 8.052 1.00 84.12 108 ASP A O 1
ATOM 798 N N . ALA A 1 109 ? -16.615 1.059 10.053 1.00 75.69 109 ALA A N 1
ATOM 799 C CA . ALA A 1 109 ? -15.755 0.034 9.498 1.00 75.69 109 ALA A CA 1
ATOM 800 C C . ALA A 1 109 ? -16.535 -1.128 8.849 1.00 75.69 109 ALA A C 1
ATOM 802 O O . ALA A 1 109 ? -16.035 -1.752 7.917 1.00 75.69 109 ALA A O 1
ATOM 803 N N . LEU A 1 110 ? -17.753 -1.442 9.314 1.00 85.06 110 LEU A N 1
ATOM 804 C CA . LEU A 1 110 ? -18.649 -2.367 8.603 1.00 85.06 110 LEU A CA 1
ATOM 805 C C . LEU A 1 110 ? -19.140 -1.767 7.278 1.00 85.06 110 LEU A C 1
ATOM 807 O O . LEU A 1 110 ? -19.167 -2.479 6.277 1.00 85.06 110 LEU A O 1
ATOM 811 N N . ALA A 1 111 ? -19.511 -0.485 7.259 1.00 84.75 111 ALA A N 1
ATOM 812 C CA . ALA A 1 111 ? -19.926 0.214 6.048 1.00 84.75 111 ALA A CA 1
ATOM 813 C C . ALA A 1 111 ? -18.781 0.285 5.025 1.00 84.75 111 ALA A C 1
ATOM 815 O O . ALA A 1 111 ? -18.993 -0.062 3.867 1.00 84.75 111 ALA A O 1
ATOM 816 N N . SER A 1 112 ? -17.562 0.620 5.461 1.00 75.38 112 SER A N 1
ATOM 817 C CA . SER A 1 112 ? -16.348 0.610 4.635 1.00 75.38 112 SER A CA 1
ATOM 818 C C . SER A 1 112 ? -16.048 -0.776 4.067 1.00 75.38 112 SER A C 1
ATOM 820 O O . SER A 1 112 ? -15.854 -0.906 2.861 1.00 75.38 112 SER A O 1
ATOM 822 N N . LEU A 1 113 ? -16.106 -1.828 4.895 1.00 74.12 113 LEU A N 1
ATOM 823 C CA . LEU A 1 113 ? -15.908 -3.208 4.437 1.00 74.12 113 LEU A CA 1
ATOM 824 C C . LEU A 1 113 ? -16.936 -3.611 3.367 1.00 74.12 113 LEU A C 1
ATOM 826 O O . LEU A 1 113 ? -16.593 -4.282 2.398 1.00 74.12 113 LEU A O 1
ATOM 830 N N . LEU A 1 114 ? -18.200 -3.210 3.534 1.00 82.81 114 LEU A N 1
ATOM 831 C CA . LEU A 1 114 ? -19.266 -3.476 2.562 1.00 82.81 114 LEU A CA 1
ATOM 832 C C . LEU A 1 114 ? -19.163 -2.601 1.303 1.00 82.81 114 LEU A C 1
ATOM 834 O O . LEU A 1 114 ? -19.688 -2.989 0.262 1.00 82.81 114 LEU A O 1
ATOM 838 N N . ALA A 1 115 ? -18.494 -1.451 1.390 1.00 76.62 115 ALA A N 1
ATOM 839 C CA . ALA A 1 115 ? -18.176 -0.578 0.264 1.00 76.62 115 ALA A CA 1
ATOM 840 C C . ALA A 1 115 ? -16.889 -0.990 -0.478 1.00 76.62 115 ALA A C 1
ATOM 842 O O . ALA A 1 115 ? -16.538 -0.354 -1.467 1.00 76.62 115 ALA A O 1
ATOM 843 N N . GLY A 1 116 ? -16.205 -2.048 -0.025 1.00 61.94 116 GLY A N 1
ATOM 844 C CA . GLY A 1 116 ? -14.987 -2.567 -0.651 1.00 61.94 116 GLY A CA 1
ATOM 845 C C . GLY A 1 116 ? -13.686 -1.916 -0.176 1.00 61.94 116 GLY A C 1
ATOM 846 O O . GLY A 1 116 ? -12.648 -2.181 -0.767 1.00 61.94 116 GLY A O 1
ATOM 847 N N . ALA A 1 117 ? -13.714 -1.096 0.879 1.00 57.69 117 ALA A N 1
ATOM 848 C CA . ALA A 1 117 ? -12.511 -0.502 1.458 1.00 57.69 117 ALA A CA 1
ATOM 849 C C . ALA A 1 117 ? -11.885 -1.417 2.526 1.00 57.69 117 ALA A C 1
ATOM 851 O O . ALA A 1 117 ? -12.583 -1.863 3.448 1.00 57.69 117 ALA A O 1
ATOM 852 N N . SER A 1 118 ? -10.566 -1.630 2.465 1.00 58.41 118 SER A N 1
ATOM 853 C CA . SER A 1 118 ? -9.808 -2.239 3.564 1.00 58.41 118 SER A CA 1
ATOM 854 C C . SER A 1 118 ? -9.419 -1.159 4.566 1.00 58.41 118 SER A C 1
ATOM 856 O O . SER A 1 118 ? -8.460 -0.416 4.393 1.00 58.41 118 SER A O 1
ATOM 858 N N . ALA A 1 119 ? -10.185 -1.032 5.647 1.00 51.91 119 ALA A N 1
ATOM 859 C CA . ALA A 1 119 ? -9.738 -0.235 6.781 1.00 51.91 119 ALA A CA 1
ATOM 860 C C . ALA A 1 119 ? -8.813 -1.095 7.654 1.00 51.91 119 ALA A C 1
ATOM 862 O O . ALA A 1 119 ? -9.288 -2.049 8.280 1.00 51.91 119 ALA A O 1
ATOM 863 N N . LEU A 1 120 ? -7.526 -0.732 7.745 1.00 51.53 120 LEU A N 1
ATOM 864 C CA . LEU A 1 120 ? -6.665 -1.167 8.849 1.00 51.53 120 LEU A CA 1
ATOM 865 C C . LEU A 1 120 ? -7.399 -0.861 10.163 1.00 51.53 120 LEU A C 1
ATOM 867 O O . LEU A 1 120 ? -7.647 0.299 10.497 1.00 51.53 120 LEU A O 1
ATOM 871 N N . ARG A 1 121 ? -7.791 -1.895 10.911 1.00 53.75 121 ARG A N 1
ATOM 872 C CA . ARG A 1 121 ? -8.391 -1.702 12.237 1.00 53.75 121 ARG A CA 1
ATOM 873 C C . ARG A 1 121 ? -7.281 -1.431 13.246 1.00 53.75 121 ARG A C 1
ATOM 875 O O . ARG A 1 121 ? -6.276 -2.133 13.242 1.00 53.75 121 ARG A O 1
ATOM 882 N N . CYS A 1 122 ? -7.507 -0.507 14.184 1.00 44.28 122 CYS A N 1
ATOM 883 C CA . CYS A 1 122 ? -6.585 -0.202 15.291 1.00 44.28 122 CYS A CA 1
ATOM 884 C C . CYS A 1 122 ? -6.166 -1.417 16.148 1.00 44.28 122 CYS A C 1
ATOM 886 O O . CYS A 1 122 ? -5.249 -1.291 16.949 1.00 44.28 122 CYS A O 1
ATOM 888 N N . GLN A 1 123 ? -6.816 -2.578 16.008 1.00 50.22 123 GLN A N 1
ATOM 889 C CA . GLN A 1 123 ? -6.470 -3.813 16.722 1.00 50.22 123 GLN A CA 1
ATOM 890 C C . GLN A 1 123 ? -5.476 -4.725 15.980 1.00 50.22 123 GLN A C 1
ATOM 892 O O . GLN A 1 123 ? -5.099 -5.738 16.543 1.00 50.22 123 GLN A O 1
ATOM 897 N N . HIS A 1 124 ? -5.092 -4.416 14.738 1.00 61.19 124 HIS A N 1
ATOM 898 C CA . HIS A 1 124 ? -4.239 -5.278 13.899 1.00 61.19 124 HIS A CA 1
ATOM 899 C C . HIS A 1 124 ? -2.959 -4.553 13.468 1.00 61.19 124 HIS A C 1
ATOM 901 O O . HIS A 1 124 ? -2.510 -4.690 12.331 1.00 61.19 124 HIS A O 1
ATOM 907 N N . LEU A 1 125 ? -2.391 -3.724 14.350 1.00 70.62 125 LEU A N 1
ATOM 908 C CA . LEU A 1 125 ? -1.046 -3.222 14.093 1.00 70.62 125 LEU A CA 1
ATOM 909 C C . LEU A 1 125 ? -0.092 -4.425 14.052 1.00 70.62 125 LEU A C 1
ATOM 911 O O . LEU A 1 125 ? -0.194 -5.288 14.933 1.00 70.62 125 LEU A O 1
ATOM 915 N N . PRO A 1 126 ? 0.793 -4.509 13.047 1.00 77.94 126 PRO A N 1
ATOM 916 C CA . PRO A 1 126 ? 1.796 -5.553 13.031 1.00 77.94 126 PRO A CA 1
ATOM 917 C C . PRO A 1 126 ? 2.680 -5.424 14.271 1.00 77.94 126 PRO A C 1
ATOM 919 O O . PRO A 1 126 ? 2.985 -4.313 14.718 1.00 77.94 126 PRO A O 1
ATOM 922 N N . ALA A 1 127 ? 3.077 -6.564 14.828 1.00 84.81 127 ALA A N 1
ATOM 923 C CA . ALA A 1 127 ? 4.140 -6.609 15.817 1.00 84.81 127 ALA A CA 1
ATOM 924 C C . ALA A 1 127 ? 5.408 -5.971 15.231 1.00 84.81 127 ALA A C 1
ATOM 926 O O . ALA A 1 127 ? 5.634 -6.018 14.021 1.00 84.81 127 ALA A O 1
ATOM 927 N N . SER A 1 128 ? 6.271 -5.411 16.080 1.00 82.06 128 SER A N 1
ATOM 928 C CA . SER A 1 128 ? 7.517 -4.793 15.607 1.00 82.06 128 SER A CA 1
ATOM 929 C C . SER A 1 128 ? 8.483 -5.801 14.971 1.00 82.06 128 SER A C 1
ATOM 931 O O . SER A 1 128 ? 9.411 -5.400 14.279 1.00 82.06 128 SER A O 1
ATOM 933 N N . GLY A 1 129 ? 8.274 -7.103 15.192 1.00 84.75 129 GLY A N 1
ATOM 934 C CA . GLY A 1 129 ? 9.147 -8.185 14.732 1.00 84.75 129 GLY A CA 1
ATOM 935 C C . GLY A 1 129 ? 10.307 -8.487 15.684 1.00 84.75 129 GLY A C 1
ATOM 936 O O . GLY A 1 129 ? 11.017 -9.475 15.503 1.00 84.75 129 GLY A O 1
ATOM 937 N N . GLN A 1 130 ? 10.486 -7.694 16.746 1.00 84.75 130 GLN A N 1
ATOM 938 C CA . GLN A 1 130 ? 11.467 -7.990 17.785 1.00 84.75 130 GLN A CA 1
ATOM 939 C C . GLN A 1 130 ? 11.033 -9.215 18.603 1.00 84.75 130 GLN A C 1
ATOM 941 O O . GLN A 1 130 ? 9.988 -9.214 19.242 1.00 84.75 130 GLN A O 1
ATOM 946 N N . THR A 1 131 ? 11.867 -10.257 18.618 1.00 88.75 131 THR A N 1
ATOM 947 C CA . THR A 1 131 ? 11.626 -11.483 19.406 1.00 88.75 131 THR A CA 1
ATOM 948 C C . THR A 1 131 ? 12.604 -11.658 20.567 1.00 88.75 131 THR A C 1
ATOM 950 O O . THR A 1 131 ? 12.457 -12.576 21.369 1.00 88.75 131 THR A O 1
ATOM 953 N N . VAL A 1 132 ? 13.651 -10.829 20.634 1.00 89.94 132 VAL A N 1
ATOM 954 C CA . VAL A 1 132 ? 14.665 -10.863 21.696 1.00 89.94 132 VAL A CA 1
ATOM 955 C C . VAL A 1 132 ? 14.324 -9.796 22.726 1.00 89.94 132 VAL A C 1
ATOM 957 O O . VAL A 1 132 ? 14.334 -8.614 22.394 1.00 89.94 132 VAL A O 1
ATOM 960 N N . SER A 1 133 ? 14.047 -10.218 23.961 1.00 88.69 133 SER A N 1
ATOM 961 C CA . SER A 1 133 ? 13.836 -9.312 25.093 1.00 88.69 133 SER A CA 1
ATOM 962 C C . SER A 1 133 ? 15.158 -8.904 25.752 1.00 88.69 133 SER A C 1
ATOM 964 O O . SER A 1 133 ? 16.060 -9.723 25.947 1.00 88.69 133 SER A O 1
ATOM 966 N N . TYR A 1 134 ? 15.238 -7.637 26.137 1.00 86.94 134 TYR A N 1
ATOM 967 C CA . TYR A 1 134 ? 16.292 -6.988 26.912 1.00 86.94 134 TYR A CA 1
ATOM 968 C C . TYR A 1 134 ? 15.807 -6.499 28.290 1.00 86.94 134 TYR A C 1
ATOM 970 O O . TYR A 1 134 ? 16.621 -6.046 29.098 1.00 86.94 134 TYR A O 1
ATOM 978 N N . GLY A 1 135 ? 14.514 -6.612 28.596 1.00 76.31 135 GLY A N 1
ATOM 979 C CA . GLY A 1 135 ? 13.954 -6.342 29.915 1.00 76.31 135 GLY A CA 1
ATOM 980 C C . GLY A 1 135 ? 12.432 -6.523 29.965 1.00 76.31 135 GLY A C 1
ATOM 981 O O . GLY A 1 135 ? 11.778 -6.466 28.928 1.00 76.31 135 GLY A O 1
ATOM 982 N N . PRO A 1 136 ? 11.843 -6.709 31.162 1.00 72.62 136 PRO A N 1
ATOM 983 C CA . PRO A 1 136 ? 10.398 -6.854 31.290 1.00 72.62 136 PRO A CA 1
ATOM 984 C C . PRO A 1 136 ? 9.639 -5.652 30.716 1.00 72.62 136 PRO A C 1
ATOM 986 O O . PRO A 1 136 ? 9.941 -4.506 31.058 1.00 72.62 136 PRO A O 1
ATOM 989 N N . GLY A 1 137 ? 8.620 -5.920 29.904 1.00 63.53 137 GLY A N 1
ATOM 990 C CA . GLY A 1 137 ? 7.767 -4.909 29.285 1.00 63.53 137 GLY A CA 1
ATOM 991 C C . GLY A 1 137 ? 8.296 -4.299 27.984 1.00 63.53 137 GLY A C 1
ATOM 992 O O . GLY A 1 137 ? 7.680 -3.349 27.501 1.00 63.53 137 GLY A O 1
ATOM 993 N N . ASP A 1 138 ? 9.404 -4.794 27.427 1.00 67.38 138 ASP A N 1
ATOM 994 C CA . ASP A 1 138 ? 9.857 -4.401 26.089 1.00 67.38 138 ASP A CA 1
ATOM 995 C C . ASP A 1 138 ? 9.166 -5.194 24.966 1.00 67.38 138 ASP A C 1
ATOM 997 O O . ASP A 1 138 ? 8.394 -6.120 25.215 1.00 67.38 138 ASP A O 1
ATOM 1001 N N . ASP A 1 139 ? 9.418 -4.815 23.712 1.00 74.81 139 ASP A N 1
ATOM 1002 C CA . ASP A 1 139 ? 8.766 -5.434 22.553 1.00 74.81 139 ASP A CA 1
ATOM 1003 C C . ASP A 1 139 ? 9.124 -6.919 22.403 1.00 74.81 139 ASP A C 1
ATOM 1005 O O . ASP A 1 139 ? 8.270 -7.712 22.013 1.00 74.81 139 ASP A O 1
ATOM 1009 N N . GLY A 1 140 ? 10.351 -7.317 22.756 1.00 81.25 140 GLY A N 1
ATOM 1010 C CA . GLY A 1 140 ? 10.764 -8.720 22.757 1.00 81.25 140 GLY A CA 1
ATOM 1011 C C . GLY A 1 140 ? 10.107 -9.569 23.854 1.00 81.25 140 GLY A C 1
ATOM 1012 O O . GLY A 1 140 ? 9.909 -10.768 23.640 1.00 81.25 140 GLY A O 1
ATOM 1013 N N . ASP A 1 141 ? 9.772 -8.968 25.003 1.00 76.75 141 ASP A N 1
ATOM 1014 C CA . ASP A 1 141 ? 9.062 -9.592 26.134 1.00 76.75 141 ASP A CA 1
ATOM 1015 C C . ASP A 1 141 ? 7.557 -9.688 25.867 1.00 76.75 141 ASP A C 1
ATOM 1017 O O . ASP A 1 141 ? 6.942 -10.736 26.059 1.00 76.75 141 ASP A O 1
ATOM 1021 N N . LEU A 1 142 ? 6.956 -8.589 25.404 1.00 81.12 142 LEU A N 1
ATOM 1022 C CA . LEU A 1 142 ? 5.510 -8.481 25.242 1.00 81.12 142 LEU A CA 1
ATOM 1023 C C . LEU A 1 142 ? 5.017 -9.009 23.891 1.00 81.12 142 LEU A C 1
ATOM 1025 O O . LEU A 1 142 ? 3.903 -9.526 23.824 1.00 81.12 142 LEU A O 1
ATOM 1029 N N . GLN A 1 143 ? 5.810 -8.834 22.826 1.00 80.69 143 GLN A N 1
ATOM 1030 C CA . GLN A 1 143 ? 5.493 -9.202 21.437 1.00 80.69 143 GLN A CA 1
ATOM 1031 C C . GLN A 1 143 ? 4.073 -8.787 21.022 1.00 80.69 143 GLN A C 1
ATOM 1033 O O . GLN A 1 143 ? 3.330 -9.545 20.401 1.00 80.69 143 GLN A O 1
ATOM 1038 N N . MET A 1 144 ? 3.678 -7.572 21.417 1.00 73.94 144 MET A N 1
ATOM 1039 C CA . MET A 1 144 ? 2.339 -7.039 21.165 1.00 73.94 144 MET A CA 1
ATOM 1040 C C . MET A 1 144 ? 2.164 -6.700 19.685 1.00 73.94 144 MET A C 1
ATOM 1042 O O . MET A 1 144 ? 3.085 -6.210 19.036 1.00 73.94 144 MET A O 1
ATOM 1046 N N . GLY A 1 145 ? 0.945 -6.892 19.186 1.00 79.50 145 GLY A N 1
ATOM 1047 C CA . GLY A 1 145 ? 0.617 -6.761 17.768 1.00 79.50 145 GLY A CA 1
ATOM 1048 C C . GLY A 1 145 ? 0.463 -8.124 17.100 1.00 79.50 145 GLY A C 1
ATOM 1049 O O . GLY A 1 145 ? 0.762 -9.162 17.686 1.00 79.50 145 GLY A O 1
ATOM 1050 N N . GLU A 1 146 ? -0.048 -8.124 15.876 1.00 83.62 146 GLU A N 1
ATOM 1051 C CA . GLU A 1 146 ? -0.201 -9.359 15.106 1.00 83.62 146 GLU A CA 1
ATOM 1052 C C . GLU A 1 146 ? 1.122 -9.701 14.409 1.00 83.62 146 GLU A C 1
ATOM 1054 O O . GLU A 1 146 ? 1.725 -8.813 13.795 1.00 83.62 146 GLU A O 1
ATOM 1059 N N . PRO A 1 147 ? 1.598 -10.959 14.453 1.00 86.38 147 PRO A N 1
ATOM 1060 C CA . PRO A 1 147 ? 2.751 -11.370 13.666 1.00 86.38 147 PRO A CA 1
ATOM 1061 C C . PRO A 1 147 ? 2.564 -11.016 12.188 1.00 86.38 147 PRO A C 1
ATOM 1063 O O . PRO A 1 147 ? 1.453 -11.077 11.651 1.00 86.38 147 PRO A O 1
ATOM 1066 N N . PHE A 1 148 ? 3.659 -10.672 11.514 1.00 88.94 148 PHE A N 1
ATOM 1067 C CA . PHE A 1 148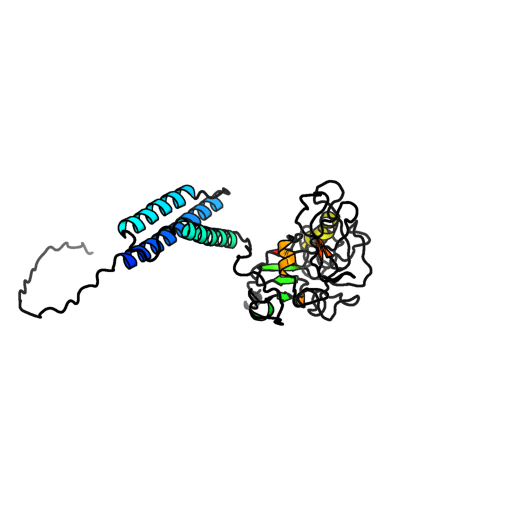 ? 3.651 -10.473 10.070 1.00 88.94 148 PHE A CA 1
ATOM 1068 C C . PHE A 1 148 ? 3.075 -11.699 9.354 1.00 88.94 148 PHE A C 1
ATOM 1070 O O . PHE A 1 148 ? 3.537 -12.823 9.556 1.00 88.94 148 PHE A O 1
ATOM 1077 N N . ALA A 1 149 ? 2.079 -11.475 8.499 1.00 90.94 149 ALA A N 1
ATOM 1078 C CA . ALA A 1 149 ? 1.380 -12.528 7.778 1.00 90.94 149 ALA A CA 1
ATOM 1079 C C . ALA A 1 149 ? 1.283 -12.155 6.295 1.00 90.94 149 ALA A C 1
ATOM 1081 O O . ALA A 1 149 ? 0.349 -11.477 5.867 1.00 90.94 149 ALA A O 1
ATOM 1082 N N . PHE A 1 150 ? 2.268 -12.608 5.520 1.00 93.25 150 PHE A N 1
ATOM 1083 C CA . PHE A 1 150 ? 2.379 -12.349 4.086 1.00 93.25 150 PHE A CA 1
ATOM 1084 C C . PHE A 1 150 ? 2.261 -13.647 3.291 1.00 93.25 150 PHE A C 1
ATOM 1086 O O . PHE A 1 150 ? 2.832 -14.669 3.673 1.00 93.25 150 PHE A O 1
ATOM 1093 N N . ILE A 1 151 ? 1.519 -13.600 2.188 1.00 94.75 151 ILE A N 1
ATOM 1094 C CA . ILE A 1 151 ? 1.330 -14.715 1.261 1.00 94.75 151 ILE A CA 1
ATOM 1095 C C . ILE A 1 151 ? 1.866 -14.286 -0.097 1.00 94.75 151 ILE A C 1
ATOM 1097 O O . ILE A 1 151 ? 1.355 -13.350 -0.701 1.00 94.75 151 ILE A O 1
ATOM 1101 N N . ASP A 1 152 ? 2.885 -14.986 -0.567 1.00 95.25 152 ASP A N 1
ATOM 1102 C CA . ASP A 1 152 ? 3.357 -14.888 -1.940 1.00 95.25 152 ASP A CA 1
ATOM 1103 C C . ASP A 1 152 ? 2.345 -15.559 -2.880 1.00 95.25 152 ASP A C 1
ATOM 1105 O O . ASP A 1 152 ? 2.000 -16.727 -2.682 1.00 95.25 152 ASP A O 1
ATOM 1109 N N . ASN A 1 153 ? 1.847 -14.822 -3.873 1.00 94.88 153 ASN A N 1
ATOM 1110 C CA . ASN A 1 153 ? 0.837 -15.324 -4.803 1.00 94.88 153 ASN A CA 1
ATOM 1111 C C . ASN A 1 153 ? 1.447 -16.046 -6.025 1.00 94.88 153 ASN A C 1
ATOM 1113 O O . ASN A 1 153 ? 0.710 -16.664 -6.791 1.00 94.88 153 ASN A O 1
ATOM 1117 N N . GLY A 1 154 ? 2.775 -16.008 -6.206 1.00 93.56 154 GLY A N 1
ATOM 1118 C CA . GLY A 1 154 ? 3.476 -16.651 -7.327 1.00 93.56 154 GLY A CA 1
ATOM 1119 C C . GLY A 1 154 ? 3.315 -15.948 -8.682 1.00 93.56 154 GLY A C 1
ATOM 1120 O O . GLY A 1 154 ? 3.743 -16.481 -9.701 1.00 93.56 154 GLY A O 1
ATOM 1121 N N . ASP A 1 155 ? 2.716 -14.760 -8.700 1.00 91.81 155 ASP A N 1
ATOM 1122 C CA . ASP A 1 155 ? 2.464 -13.921 -9.882 1.00 91.81 155 ASP A CA 1
ATOM 1123 C C . ASP A 1 155 ? 3.206 -12.573 -9.808 1.00 91.81 155 ASP A C 1
ATOM 1125 O O . ASP A 1 155 ? 2.879 -11.625 -10.511 1.00 91.81 155 ASP A O 1
ATOM 1129 N N . GLY A 1 156 ? 4.194 -12.475 -8.913 1.00 93.38 156 GLY A N 1
ATOM 1130 C CA . GLY A 1 156 ? 4.889 -11.227 -8.611 1.00 93.38 156 GLY A CA 1
ATOM 1131 C C . GLY A 1 156 ? 4.181 -10.326 -7.602 1.00 93.38 156 GLY A C 1
ATOM 1132 O O . GLY A 1 156 ? 4.670 -9.229 -7.336 1.00 93.38 156 GLY A O 1
ATOM 1133 N N . THR A 1 157 ? 3.095 -10.782 -6.973 1.00 95.62 157 THR A N 1
ATOM 1134 C CA . THR A 1 157 ? 2.426 -10.046 -5.893 1.00 95.62 157 THR A CA 1
ATOM 1135 C C . THR A 1 157 ? 2.513 -10.751 -4.535 1.00 95.62 157 THR A C 1
ATOM 1137 O O . THR A 1 157 ? 2.692 -11.969 -4.435 1.00 95.62 157 THR A O 1
ATOM 1140 N N . ILE A 1 158 ? 2.397 -9.968 -3.459 1.00 96.88 158 ILE A N 1
ATOM 1141 C CA . ILE A 1 158 ? 2.369 -10.434 -2.067 1.00 96.88 158 ILE A CA 1
ATOM 1142 C C . ILE A 1 158 ? 1.100 -9.917 -1.393 1.00 96.88 158 ILE A C 1
ATOM 1144 O O . ILE A 1 158 ? 0.894 -8.712 -1.266 1.00 96.88 158 ILE A O 1
ATOM 1148 N N . THR A 1 159 ? 0.267 -10.820 -0.892 1.00 93.88 159 THR A N 1
ATOM 1149 C CA . THR A 1 159 ? -0.898 -10.480 -0.072 1.00 93.88 159 THR A CA 1
ATOM 1150 C C . THR A 1 159 ? -0.488 -10.285 1.386 1.00 93.88 159 THR A C 1
ATOM 1152 O O . THR A 1 159 ? 0.034 -11.201 2.017 1.00 93.88 159 THR A O 1
ATOM 1155 N N . ASP A 1 160 ? -0.798 -9.127 1.958 1.00 93.06 160 ASP A N 1
ATOM 1156 C CA . ASP A 1 160 ? -0.729 -8.866 3.393 1.00 93.06 160 ASP A CA 1
ATOM 1157 C C . ASP A 1 160 ? -2.066 -9.232 4.053 1.00 93.06 160 ASP A C 1
ATOM 1159 O O . ASP A 1 160 ? -3.108 -8.621 3.806 1.00 93.06 160 ASP A O 1
ATOM 1163 N N . VAL A 1 161 ? -2.058 -10.258 4.901 1.00 88.56 161 VAL A N 1
ATOM 1164 C CA . VAL A 1 161 ? -3.266 -10.774 5.558 1.00 88.56 161 VAL A CA 1
ATOM 1165 C C . VAL A 1 161 ? -3.789 -9.811 6.630 1.00 88.56 161 VAL A C 1
ATOM 1167 O O . VAL A 1 161 ? -5.007 -9.750 6.845 1.00 88.56 161 VAL A O 1
ATOM 1170 N N . ASN A 1 162 ? -2.899 -9.047 7.267 1.00 84.31 162 ASN A N 1
ATOM 1171 C CA . ASN A 1 162 ? -3.228 -8.144 8.367 1.00 84.31 162 ASN A CA 1
ATOM 1172 C C . ASN A 1 162 ? -3.872 -6.862 7.837 1.00 84.31 162 ASN A C 1
ATOM 1174 O O . ASN A 1 162 ? -4.914 -6.433 8.338 1.00 84.31 162 ASN A O 1
ATOM 1178 N N . THR A 1 163 ? -3.287 -6.276 6.791 1.00 84.50 163 THR A N 1
ATOM 1179 C CA . THR A 1 163 ? -3.781 -5.022 6.201 1.00 84.50 163 THR A CA 1
ATOM 1180 C C . THR A 1 163 ? -4.784 -5.237 5.075 1.00 84.50 163 THR A C 1
ATOM 1182 O O . THR A 1 163 ? -5.545 -4.323 4.761 1.00 84.50 163 THR A O 1
ATOM 1185 N N . ARG A 1 164 ? -4.832 -6.452 4.508 1.00 85.50 164 ARG A N 1
ATOM 1186 C CA . ARG A 1 164 ? -5.561 -6.793 3.273 1.00 85.50 164 ARG A CA 1
ATOM 1187 C C . ARG A 1 164 ? -5.054 -6.053 2.047 1.00 85.50 164 ARG A C 1
ATOM 1189 O O . ARG A 1 164 ? -5.757 -6.008 1.048 1.00 85.50 164 ARG A O 1
ATOM 1196 N N . LEU A 1 165 ? -3.849 -5.509 2.101 1.00 90.75 165 LEU A N 1
ATOM 1197 C CA . LEU A 1 165 ? -3.192 -4.937 0.942 1.00 90.75 165 LEU A CA 1
ATOM 1198 C C . LEU A 1 165 ? -2.549 -6.040 0.098 1.00 90.75 165 LEU A C 1
ATOM 1200 O O . LEU A 1 165 ? -2.216 -7.119 0.588 1.00 90.75 165 LEU A O 1
ATOM 1204 N N . MET A 1 166 ? -2.386 -5.763 -1.186 1.00 94.88 166 MET A N 1
ATOM 1205 C CA . MET A 1 166 ? -1.601 -6.574 -2.104 1.00 94.88 166 MET A CA 1
ATOM 1206 C C . MET A 1 166 ? -0.472 -5.709 -2.644 1.00 94.88 166 MET A C 1
ATOM 1208 O O . MET A 1 166 ? -0.713 -4.619 -3.160 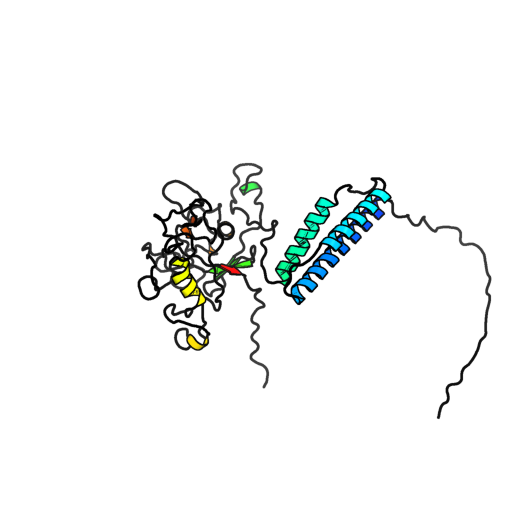1.00 94.88 166 MET A O 1
ATOM 1212 N N . TRP A 1 167 ? 0.746 -6.196 -2.482 1.00 97.31 167 TRP A N 1
ATOM 1213 C CA . TRP A 1 167 ? 1.983 -5.502 -2.790 1.00 97.31 167 TRP A CA 1
ATOM 1214 C C . TRP A 1 167 ? 2.613 -6.076 -4.049 1.00 97.31 167 TRP A C 1
ATOM 1216 O O . TRP A 1 167 ? 2.535 -7.278 -4.293 1.00 97.31 167 TRP A O 1
ATOM 1226 N N . GLU A 1 168 ? 3.268 -5.223 -4.819 1.00 96.19 168 GLU A N 1
ATOM 1227 C CA . GLU A 1 168 ? 4.180 -5.639 -5.880 1.00 96.19 168 GLU A CA 1
ATOM 1228 C C . GLU A 1 168 ? 5.472 -6.217 -5.270 1.00 96.19 168 GLU A C 1
ATOM 1230 O O . GLU A 1 168 ? 5.960 -5.717 -4.255 1.00 96.19 168 GLU A O 1
ATOM 1235 N N . LYS A 1 169 ? 6.066 -7.245 -5.884 1.00 95.38 169 LYS A N 1
ATOM 1236 C CA . LYS A 1 169 ? 7.451 -7.647 -5.606 1.00 95.38 169 LYS A CA 1
ATOM 1237 C C . LYS A 1 169 ? 8.428 -6.837 -6.444 1.00 95.38 169 LYS A C 1
ATOM 1239 O O . LYS A 1 169 ? 8.178 -6.561 -7.611 1.00 95.38 169 LYS A O 1
ATOM 1244 N N . LYS A 1 170 ? 9.599 -6.551 -5.877 1.00 96.00 170 LYS A N 1
ATOM 1245 C CA . LYS A 1 170 ? 10.752 -6.069 -6.645 1.00 96.00 170 LYS A CA 1
ATOM 1246 C C . LYS A 1 170 ? 11.777 -7.172 -6.840 1.00 96.00 170 LYS A C 1
ATOM 1248 O O . LYS A 1 170 ? 11.886 -8.073 -6.012 1.00 96.00 170 LYS A O 1
ATOM 1253 N N . ILE A 1 171 ? 12.536 -7.082 -7.919 1.00 95.44 171 ILE A N 1
ATOM 1254 C CA . ILE A 1 171 ? 13.539 -8.053 -8.363 1.00 95.44 171 ILE A CA 1
ATOM 1255 C C . ILE A 1 171 ? 14.763 -7.310 -8.919 1.00 95.44 171 ILE A C 1
ATOM 1257 O O . ILE A 1 171 ? 14.874 -6.104 -8.747 1.00 95.44 171 ILE A O 1
ATOM 1261 N N . ALA A 1 172 ? 15.693 -8.025 -9.543 1.00 94.00 172 ALA A N 1
ATOM 1262 C CA . ALA A 1 172 ? 16.800 -7.497 -10.342 1.00 94.00 172 ALA A CA 1
ATOM 1263 C C . ALA A 1 172 ? 17.767 -6.525 -9.639 1.00 94.00 172 ALA A C 1
ATOM 1265 O O . ALA A 1 172 ? 18.533 -5.866 -10.318 1.00 94.00 172 ALA A O 1
ATOM 1266 N N . PHE A 1 173 ? 17.818 -6.511 -8.301 1.00 93.31 173 PHE A N 1
ATOM 1267 C CA . PHE A 1 173 ? 18.732 -5.654 -7.534 1.00 93.31 173 PHE A CA 1
ATOM 1268 C C . PHE A 1 173 ? 20.204 -5.966 -7.848 1.00 93.31 173 PHE A C 1
ATOM 1270 O O . PHE A 1 173 ? 20.808 -6.849 -7.224 1.00 93.31 173 PHE A O 1
ATOM 1277 N N . ASP A 1 174 ? 20.779 -5.255 -8.811 1.00 92.00 174 ASP A N 1
ATOM 1278 C CA . ASP A 1 174 ? 22.121 -5.497 -9.327 1.00 92.00 174 ASP A CA 1
ATOM 1279 C C . ASP A 1 174 ? 23.151 -4.463 -8.845 1.00 92.00 174 ASP A C 1
ATOM 1281 O O . ASP A 1 174 ? 24.361 -4.668 -8.993 1.00 92.00 174 ASP A O 1
ATOM 1285 N N . GLY A 1 175 ? 22.684 -3.413 -8.165 1.00 89.94 175 GLY A N 1
ATOM 1286 C CA . GLY A 1 175 ? 23.510 -2.329 -7.656 1.00 89.94 175 GLY A CA 1
ATOM 1287 C C . GLY A 1 175 ? 23.826 -1.279 -8.718 1.00 89.94 175 GLY A C 1
ATOM 1288 O O . GLY A 1 175 ? 24.769 -0.503 -8.524 1.00 89.94 175 GLY A O 1
ATOM 1289 N N . VAL A 1 176 ? 23.068 -1.240 -9.816 1.00 90.00 176 VAL A N 1
ATOM 1290 C CA . VAL A 1 176 ? 23.195 -0.283 -10.915 1.00 90.00 176 VAL A CA 1
ATOM 1291 C C . VAL A 1 176 ? 21.893 0.519 -11.040 1.00 90.00 176 VAL A C 1
ATOM 1293 O O . VAL A 1 176 ? 21.108 0.298 -11.958 1.00 90.00 176 VAL A O 1
ATOM 1296 N N . PRO A 1 177 ? 21.684 1.529 -10.169 1.00 88.50 177 PRO A N 1
ATOM 1297 C CA . PRO A 1 177 ? 20.459 2.310 -10.184 1.00 88.50 177 PRO A CA 1
ATOM 1298 C C . PRO A 1 177 ? 20.226 2.993 -11.526 1.00 88.50 177 PRO A C 1
ATOM 1300 O O . PRO A 1 177 ? 21.114 3.670 -12.062 1.00 88.50 177 PRO A O 1
ATOM 1303 N N . VAL A 1 178 ? 18.996 2.888 -12.018 1.00 89.56 178 VAL A N 1
ATOM 1304 C CA . VAL A 1 178 ? 18.574 3.539 -13.254 1.00 89.56 178 VAL A CA 1
ATOM 1305 C C . VAL A 1 178 ? 17.645 4.711 -12.959 1.00 89.56 178 VAL A C 1
ATOM 1307 O O . VAL A 1 178 ? 16.572 4.550 -12.385 1.00 89.56 178 VAL A O 1
ATOM 1310 N N . ASP A 1 179 ? 18.029 5.907 -13.407 1.00 90.38 179 ASP A N 1
ATOM 1311 C CA . ASP A 1 179 ? 17.181 7.098 -13.342 1.00 90.38 179 ASP A CA 1
ATOM 1312 C C . ASP A 1 179 ? 16.079 7.038 -14.418 1.00 90.38 179 ASP A C 1
ATOM 1314 O O . ASP A 1 179 ? 16.299 7.323 -15.600 1.00 90.38 179 ASP A O 1
ATOM 1318 N N . CYS A 1 180 ? 14.869 6.679 -13.997 1.00 91.25 180 CYS A N 1
ATOM 1319 C CA . CYS A 1 180 ? 13.702 6.552 -14.858 1.00 91.25 180 CYS A CA 1
ATOM 1320 C C . CYS A 1 180 ? 13.111 7.912 -15.193 1.00 91.25 180 CYS A C 1
ATOM 1322 O O . CYS A 1 180 ? 12.541 8.584 -14.329 1.00 91.25 180 CYS A O 1
ATOM 1324 N N . ILE A 1 181 ? 13.221 8.311 -16.458 1.00 87.62 181 ILE A N 1
ATOM 1325 C CA . ILE A 1 181 ? 12.651 9.560 -16.987 1.00 87.62 181 ILE A CA 1
ATOM 1326 C C . ILE A 1 181 ? 11.697 9.339 -18.168 1.00 87.62 181 ILE A C 1
ATOM 1328 O O . ILE A 1 181 ? 10.905 10.229 -18.465 1.00 87.62 181 ILE A O 1
ATOM 1332 N N . ASP A 1 182 ? 11.739 8.164 -18.800 1.00 84.50 182 ASP A N 1
ATOM 1333 C CA . ASP A 1 182 ? 10.837 7.734 -19.867 1.00 84.50 182 ASP A CA 1
ATOM 1334 C C . ASP A 1 182 ? 10.608 6.208 -19.823 1.00 84.50 182 ASP A C 1
ATOM 1336 O O . ASP A 1 182 ? 11.314 5.479 -19.123 1.00 84.50 182 ASP A O 1
ATOM 1340 N N . GLU A 1 183 ? 9.588 5.734 -20.546 1.00 78.00 183 GLU A N 1
ATOM 1341 C CA . GLU A 1 183 ? 9.217 4.309 -20.622 1.00 78.00 183 GLU A CA 1
ATOM 1342 C C . GLU A 1 183 ? 9.957 3.533 -21.721 1.00 78.00 183 GLU A C 1
ATOM 1344 O O . GLU A 1 183 ? 10.107 2.316 -21.641 1.00 78.00 183 GLU A O 1
ATOM 1349 N N . MET A 1 184 ? 10.366 4.222 -22.791 1.00 63.25 184 MET A N 1
ATOM 1350 C CA . MET A 1 184 ? 10.890 3.600 -24.015 1.00 63.25 184 MET A CA 1
ATOM 1351 C C . MET A 1 184 ? 12.424 3.490 -24.028 1.00 63.25 184 MET A C 1
ATOM 1353 O O . MET A 1 184 ? 12.989 2.998 -25.008 1.00 63.25 184 MET A O 1
ATOM 1357 N N . GLY A 1 185 ? 13.093 3.940 -22.964 1.00 66.88 185 GLY A N 1
ATOM 1358 C CA . GLY A 1 185 ? 14.542 3.936 -22.803 1.00 66.88 185 GLY A CA 1
ATOM 1359 C C . GLY A 1 185 ? 15.011 3.126 -21.595 1.00 66.88 185 GLY A C 1
ATOM 1360 O O . GLY A 1 185 ? 14.951 1.897 -21.587 1.00 66.88 185 GLY A O 1
ATOM 1361 N N . THR A 1 186 ? 15.567 3.821 -20.604 1.00 67.31 186 THR A N 1
ATOM 1362 C CA . THR A 1 186 ? 16.370 3.248 -19.516 1.00 67.31 186 THR A CA 1
ATOM 1363 C C . THR A 1 186 ? 15.577 2.372 -18.542 1.00 67.31 186 THR A C 1
ATOM 1365 O O . THR A 1 186 ? 16.148 1.433 -18.000 1.00 67.31 186 THR A O 1
ATOM 1368 N N . CYS A 1 187 ? 14.266 2.579 -18.379 1.00 80.44 187 CYS A N 1
ATOM 1369 C CA . CYS A 1 187 ? 13.447 1.825 -17.418 1.00 80.44 187 CYS A CA 1
ATOM 1370 C C . CYS A 1 187 ? 12.556 0.773 -18.067 1.00 80.44 187 CYS A C 1
ATOM 1372 O O . CYS A 1 187 ? 11.332 0.793 -17.974 1.00 80.44 187 CYS A O 1
ATOM 1374 N N . ALA A 1 188 ? 13.221 -0.179 -18.718 1.00 81.00 188 ALA A N 1
ATOM 1375 C CA . ALA A 1 188 ? 12.596 -1.323 -19.370 1.00 81.00 188 ALA A CA 1
ATOM 1376 C C . ALA A 1 188 ? 11.894 -2.287 -18.402 1.00 81.00 188 ALA A C 1
ATOM 1378 O O . ALA A 1 188 ? 10.981 -2.993 -18.818 1.00 81.00 188 ALA A O 1
ATOM 1379 N N . ASN A 1 189 ? 12.348 -2.354 -17.151 1.00 88.38 189 ASN A N 1
ATOM 1380 C CA . ASN A 1 189 ? 11.799 -3.234 -16.130 1.00 88.38 189 ASN A CA 1
ATOM 1381 C C . ASN A 1 189 ? 11.306 -2.390 -14.944 1.00 88.38 189 ASN A C 1
ATOM 1383 O O . ASN A 1 189 ? 12.140 -1.962 -14.148 1.00 88.38 189 ASN A O 1
ATOM 1387 N N . PRO A 1 190 ? 9.993 -2.149 -14.782 1.00 91.38 190 PRO A N 1
ATOM 1388 C CA . PRO A 1 190 ? 9.469 -1.390 -13.641 1.00 91.38 190 PRO A CA 1
ATOM 1389 C C . PRO A 1 190 ? 9.665 -2.107 -12.293 1.00 91.38 190 PRO A C 1
ATOM 1391 O O . PRO A 1 190 ? 9.576 -1.472 -11.238 1.00 91.38 190 PRO A O 1
ATOM 1394 N N . HIS A 1 191 ? 9.946 -3.411 -12.316 1.00 93.50 191 HIS A N 1
ATOM 1395 C CA . HIS A 1 191 ? 10.121 -4.252 -11.132 1.00 93.50 191 HIS A CA 1
ATOM 1396 C C . HIS A 1 191 ? 11.564 -4.301 -10.635 1.00 93.50 191 HIS A C 1
ATOM 1398 O O . HIS A 1 191 ? 11.827 -4.921 -9.604 1.00 93.50 191 HIS A O 1
ATOM 1404 N N . ASP A 1 192 ? 12.494 -3.658 -11.340 1.00 93.44 192 ASP A N 1
ATOM 1405 C CA . ASP A 1 192 ? 13.863 -3.527 -10.867 1.00 93.44 192 ASP A CA 1
ATOM 1406 C C . ASP A 1 192 ? 13.894 -2.726 -9.559 1.00 93.44 192 ASP A C 1
ATOM 1408 O O . ASP A 1 192 ? 13.327 -1.633 -9.448 1.00 93.44 192 ASP A O 1
ATOM 1412 N N . ALA A 1 193 ? 14.482 -3.326 -8.530 1.00 93.50 193 ALA A N 1
ATOM 1413 C CA . ALA A 1 193 ? 14.443 -2.817 -7.177 1.00 93.50 193 ALA A CA 1
ATOM 1414 C C . ALA A 1 193 ? 15.185 -1.485 -7.050 1.00 93.50 193 ALA A C 1
ATOM 1416 O O . ALA A 1 193 ? 14.710 -0.625 -6.308 1.00 93.50 193 ALA A O 1
ATOM 1417 N N . ASP A 1 194 ? 16.322 -1.311 -7.728 1.00 90.19 194 ASP A N 1
ATOM 1418 C CA . ASP A 1 194 ? 17.159 -0.114 -7.595 1.00 90.19 194 ASP A CA 1
ATOM 1419 C C . ASP A 1 194 ? 16.891 0.971 -8.651 1.00 90.19 194 ASP A C 1
ATOM 1421 O O . ASP A 1 194 ? 17.560 2.008 -8.645 1.00 90.19 194 ASP A O 1
ATOM 1425 N N . ASN A 1 195 ? 15.834 0.819 -9.458 1.00 92.38 195 ASN A N 1
ATOM 1426 C CA . ASN A 1 195 ? 15.295 1.913 -10.263 1.00 92.38 195 ASN A CA 1
ATOM 1427 C C . ASN A 1 195 ? 14.954 3.135 -9.404 1.00 92.38 195 ASN A C 1
ATOM 1429 O O . ASN A 1 195 ? 14.411 3.036 -8.301 1.00 92.38 195 ASN A O 1
ATOM 1433 N N . LEU A 1 196 ? 15.189 4.317 -9.963 1.00 92.44 196 LEU A N 1
ATOM 1434 C CA . LEU A 1 196 ? 14.987 5.598 -9.309 1.00 92.44 196 LEU A CA 1
ATOM 1435 C C . LEU A 1 196 ? 13.990 6.462 -10.080 1.00 92.44 196 LEU A C 1
ATOM 1437 O O . LEU A 1 196 ? 14.128 6.707 -11.274 1.00 92.44 196 LEU A O 1
ATOM 1441 N N . TYR A 1 197 ? 13.015 7.011 -9.361 1.00 92.12 197 TYR A N 1
ATOM 1442 C CA . TYR A 1 197 ? 11.945 7.841 -9.916 1.00 92.12 197 TYR A CA 1
ATOM 1443 C C . TYR A 1 197 ? 11.867 9.198 -9.212 1.00 92.12 197 TYR A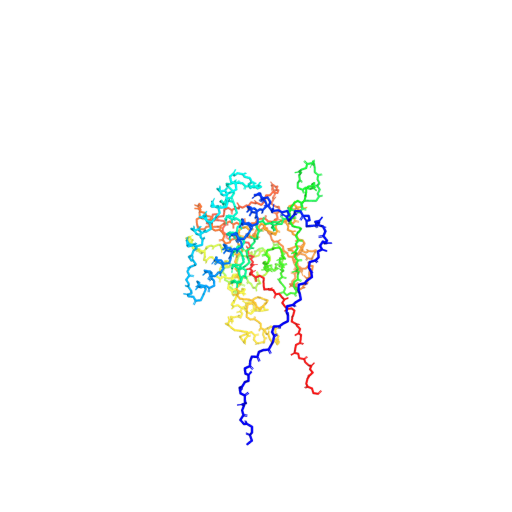 C 1
ATOM 1445 O O . TYR A 1 197 ? 12.236 9.304 -8.037 1.00 92.12 197 TYR A O 1
ATOM 1453 N N . SER A 1 198 ? 11.361 10.233 -9.901 1.00 91.25 198 SER A N 1
ATOM 1454 C CA . SER A 1 198 ? 10.969 11.500 -9.262 1.00 91.25 198 SER A CA 1
ATOM 1455 C C . SER A 1 198 ? 9.555 11.494 -8.715 1.00 91.25 198 SER A C 1
ATOM 1457 O O . SER A 1 198 ? 8.632 10.957 -9.325 1.00 91.25 198 SER A O 1
ATOM 1459 N N . TRP A 1 199 ? 9.393 12.195 -7.592 1.00 89.44 199 TRP A N 1
ATOM 1460 C CA . TRP A 1 199 ? 8.095 12.500 -7.000 1.00 89.44 199 TRP A CA 1
ATOM 1461 C C . TRP A 1 199 ? 7.289 13.520 -7.823 1.00 89.44 199 TRP A C 1
ATOM 1463 O O . TRP A 1 199 ? 6.102 13.339 -8.092 1.00 89.44 199 TRP A O 1
ATOM 1473 N N . SER A 1 200 ? 7.953 14.584 -8.275 1.00 87.06 200 SER A N 1
ATOM 1474 C CA . SER A 1 200 ? 7.358 15.671 -9.055 1.00 87.06 200 SER A CA 1
ATOM 1475 C C . SER A 1 200 ? 8.139 15.892 -10.352 1.00 87.06 200 SER A C 1
ATOM 1477 O O . SER A 1 200 ? 9.335 15.606 -10.414 1.00 87.06 200 SER A O 1
ATOM 1479 N N . SER A 1 201 ? 7.484 16.390 -11.404 1.00 86.88 201 SER A N 1
ATOM 1480 C CA . SER A 1 201 ? 8.169 16.918 -12.594 1.00 86.88 201 SER A CA 1
ATOM 1481 C C . SER A 1 201 ? 8.580 18.390 -12.427 1.00 86.88 201 SER A C 1
ATOM 1483 O O . SER A 1 201 ? 9.149 18.985 -13.340 1.00 86.88 201 SER A O 1
ATOM 1485 N N . GLY A 1 202 ? 8.267 18.988 -11.274 1.00 80.50 202 GLY A N 1
ATOM 1486 C CA . GLY A 1 202 ? 8.474 20.394 -10.945 1.00 80.50 202 GLY A CA 1
ATOM 1487 C C . GLY A 1 202 ? 7.232 20.985 -10.273 1.00 80.50 202 GLY A C 1
ATOM 1488 O O . GLY A 1 202 ? 6.105 20.619 -10.596 1.00 80.50 202 GLY A O 1
ATOM 1489 N N . GLY A 1 203 ? 7.428 21.921 -9.343 1.00 83.25 203 GLY A N 1
ATOM 1490 C CA . GLY A 1 203 ? 6.325 22.499 -8.568 1.00 83.25 203 GLY A CA 1
ATOM 1491 C C . GLY A 1 203 ? 5.865 21.580 -7.436 1.00 83.25 203 GLY A C 1
ATOM 1492 O O . GLY A 1 203 ? 6.682 20.879 -6.853 1.00 83.25 203 GLY A O 1
ATOM 1493 N N . THR A 1 204 ? 4.576 21.626 -7.099 1.00 85.06 204 THR A N 1
ATOM 1494 C CA . THR A 1 204 ? 3.982 20.935 -5.935 1.00 85.06 204 THR A CA 1
ATOM 1495 C C . THR A 1 204 ? 3.102 19.743 -6.311 1.00 85.06 204 THR A C 1
ATOM 1497 O O . THR A 1 204 ? 2.474 19.131 -5.450 1.00 85.06 204 THR A O 1
ATOM 1500 N N . ASP A 1 205 ? 3.003 19.445 -7.604 1.00 86.88 205 ASP A N 1
ATOM 1501 C CA . ASP A 1 205 ? 2.098 18.420 -8.109 1.00 86.88 205 ASP A CA 1
ATOM 1502 C C . ASP A 1 205 ? 2.772 17.048 -8.078 1.00 86.88 205 ASP A C 1
ATOM 1504 O O . ASP A 1 205 ? 3.939 16.903 -8.469 1.00 86.88 205 ASP A O 1
ATOM 1508 N N . PHE A 1 206 ? 2.011 16.025 -7.678 1.00 88.56 206 PHE A N 1
ATOM 1509 C CA . PHE A 1 206 ? 2.412 14.622 -7.769 1.00 88.56 206 PHE A CA 1
ATOM 1510 C C . PHE A 1 206 ? 2.378 14.171 -9.237 1.00 88.56 206 PHE A C 1
ATOM 1512 O O . PHE A 1 206 ? 1.353 13.731 -9.751 1.00 88.56 206 PHE A O 1
ATOM 1519 N N . SER A 1 207 ? 3.494 14.389 -9.928 1.00 90.62 207 SER A N 1
ATOM 1520 C CA . SER A 1 207 ? 3.578 14.407 -11.399 1.00 90.62 207 SER A CA 1
ATOM 1521 C C . SER A 1 207 ? 4.895 13.852 -11.948 1.00 90.62 207 SER A C 1
ATOM 1523 O O . SER A 1 207 ? 5.101 13.836 -13.159 1.00 90.62 207 SER A O 1
ATOM 1525 N N . GLY A 1 208 ? 5.817 13.435 -11.074 1.00 90.88 208 GLY A N 1
ATOM 1526 C CA . GLY A 1 208 ? 7.136 12.965 -11.486 1.00 90.88 208 GLY A CA 1
ATOM 1527 C C . GLY A 1 208 ? 7.094 11.616 -12.199 1.00 90.88 208 GLY A C 1
ATOM 1528 O O . GLY A 1 208 ? 6.030 11.033 -12.423 1.00 90.88 208 GLY A O 1
ATOM 1529 N N . SER A 1 209 ? 8.270 11.084 -12.534 1.00 93.31 209 SER A N 1
ATOM 1530 C CA . SER A 1 209 ? 8.375 9.816 -13.263 1.00 93.31 209 SER A CA 1
ATOM 1531 C C . SER A 1 209 ? 7.841 8.615 -12.481 1.00 93.31 209 SER A C 1
ATOM 1533 O O . SER A 1 209 ? 7.516 7.591 -13.074 1.00 93.31 209 SER A O 1
ATOM 1535 N N . LEU A 1 210 ? 7.638 8.745 -11.168 1.00 92.75 210 LEU A N 1
ATOM 1536 C CA . LEU A 1 210 ? 6.921 7.738 -10.392 1.00 92.75 210 LEU A CA 1
ATOM 1537 C C . LEU A 1 210 ? 5.463 7.575 -10.861 1.00 92.75 210 LEU A C 1
ATOM 1539 O O . LEU A 1 210 ? 4.928 6.472 -10.853 1.00 92.75 210 LEU A O 1
ATOM 1543 N N . VAL A 1 211 ? 4.819 8.661 -11.291 1.00 92.50 211 VAL A N 1
ATOM 1544 C CA . VAL A 1 211 ? 3.470 8.618 -11.872 1.00 92.50 211 VAL A CA 1
ATOM 1545 C C . VAL A 1 211 ? 3.557 8.348 -13.366 1.00 92.50 211 VAL A C 1
ATOM 1547 O O . VAL A 1 211 ? 2.940 7.413 -13.858 1.00 92.50 211 VAL A O 1
ATOM 1550 N N . ALA A 1 212 ? 4.340 9.165 -14.072 1.00 92.81 212 ALA A N 1
ATOM 1551 C CA . ALA A 1 212 ? 4.349 9.200 -15.530 1.00 92.81 212 ALA A CA 1
ATOM 1552 C C . ALA A 1 212 ? 5.068 8.013 -16.193 1.00 92.81 212 ALA A C 1
ATOM 1554 O O . ALA A 1 212 ? 4.913 7.834 -17.392 1.00 92.81 212 ALA A O 1
ATOM 1555 N N . VAL A 1 213 ? 5.868 7.243 -15.444 1.00 93.62 213 VAL A N 1
ATOM 1556 C CA . VAL A 1 213 ? 6.588 6.062 -15.951 1.00 93.62 213 VAL A CA 1
ATOM 1557 C C . VAL A 1 213 ? 6.202 4.832 -15.138 1.00 93.62 213 VAL A C 1
ATOM 1559 O O . VAL A 1 213 ? 5.605 3.913 -15.679 1.00 93.62 213 VAL A O 1
ATOM 1562 N N . PHE A 1 214 ? 6.473 4.816 -13.829 1.00 95.06 214 PHE A N 1
ATOM 1563 C CA . PHE A 1 214 ? 6.270 3.612 -13.012 1.00 95.06 214 PHE A CA 1
ATOM 1564 C C . PHE A 1 214 ? 4.799 3.178 -12.924 1.00 95.06 214 PHE A C 1
ATOM 1566 O O . PHE A 1 214 ? 4.465 2.064 -13.321 1.00 95.06 214 PHE A O 1
ATOM 1573 N N . LEU A 1 215 ? 3.901 4.044 -12.437 1.00 95.12 215 LEU A N 1
ATOM 1574 C CA . LEU A 1 215 ? 2.476 3.692 -12.359 1.00 95.12 215 LEU A CA 1
ATOM 1575 C C . LEU A 1 215 ? 1.843 3.496 -13.738 1.00 95.12 215 LEU A C 1
ATOM 1577 O O . LEU A 1 215 ? 0.923 2.691 -13.873 1.00 95.12 215 LEU A O 1
ATOM 1581 N N . GLU A 1 216 ? 2.317 4.223 -14.745 1.00 93.88 216 GLU A N 1
ATOM 1582 C CA . GLU A 1 216 ? 1.848 4.066 -16.119 1.00 93.88 216 GLU A CA 1
ATOM 1583 C C . GLU A 1 216 ? 2.215 2.679 -16.677 1.00 93.88 216 GLU A C 1
ATOM 1585 O O . GLU A 1 216 ? 1.357 2.007 -17.252 1.00 93.88 216 GLU A O 1
ATOM 1590 N N . GLN A 1 217 ? 3.431 2.190 -16.406 1.00 93.38 217 GLN A N 1
ATOM 1591 C CA . GLN A 1 217 ? 3.854 0.831 -16.750 1.00 93.38 217 GLN A CA 1
ATOM 1592 C C . GLN A 1 217 ? 3.032 -0.240 -16.026 1.00 93.38 217 GLN A C 1
ATOM 1594 O O . GLN A 1 217 ? 2.583 -1.188 -16.663 1.00 93.38 217 GLN A O 1
ATOM 1599 N N . LEU A 1 218 ? 2.765 -0.075 -14.727 1.00 93.62 218 LEU A N 1
ATOM 1600 C CA . LEU A 1 218 ? 1.996 -1.065 -13.962 1.00 93.62 218 LEU A CA 1
ATOM 1601 C C . LEU A 1 218 ? 0.510 -1.115 -14.332 1.00 93.62 218 LEU A C 1
ATOM 1603 O O . LEU A 1 218 ? -0.117 -2.155 -14.157 1.00 93.62 218 LEU A O 1
ATOM 1607 N N . ASN A 1 219 ? -0.084 -0.008 -14.784 1.00 95.12 219 ASN A N 1
ATOM 1608 C CA . ASN A 1 219 ? -1.537 0.074 -14.969 1.00 95.12 219 ASN A CA 1
ATOM 1609 C C . ASN A 1 219 ? -1.988 0.049 -16.432 1.00 95.12 219 ASN A C 1
ATOM 1611 O O . ASN A 1 219 ? -3.142 -0.289 -16.704 1.00 95.12 219 ASN A O 1
ATOM 1615 N N . ASN A 1 220 ? -1.119 0.441 -17.366 1.00 94.00 220 ASN A N 1
ATOM 1616 C CA . ASN A 1 220 ? -1.492 0.694 -18.760 1.00 94.00 220 ASN A CA 1
ATOM 1617 C C . ASN A 1 220 ? -0.504 0.086 -19.767 1.00 94.00 220 ASN A C 1
ATOM 1619 O O . ASN A 1 220 ? -0.525 0.448 -20.949 1.00 94.00 220 ASN A O 1
ATOM 1623 N N . ARG A 1 221 ? 0.378 -0.817 -19.328 1.00 92.44 221 ARG A N 1
ATOM 1624 C CA . ARG A 1 221 ? 1.218 -1.632 -20.215 1.00 92.44 221 ARG A CA 1
ATOM 1625 C C . ARG A 1 221 ? 0.964 -3.121 -19.977 1.00 92.44 221 ARG A C 1
ATOM 1627 O O . ARG A 1 221 ? 0.393 -3.486 -18.953 1.00 92.44 221 ARG A O 1
ATOM 1634 N N . CYS A 1 222 ? 1.333 -3.963 -20.937 1.00 92.00 222 CYS A N 1
ATOM 1635 C CA . CYS A 1 222 ? 1.178 -5.413 -20.808 1.00 92.00 222 CYS A CA 1
ATOM 1636 C C . CYS A 1 222 ? 2.141 -5.994 -19.764 1.00 92.00 222 CYS A C 1
ATOM 1638 O O . CYS A 1 222 ? 3.301 -5.586 -19.696 1.00 92.00 222 CYS A O 1
ATOM 1640 N N . ASP A 1 223 ? 1.664 -6.968 -18.987 1.00 88.94 223 ASP A N 1
ATOM 1641 C CA . ASP A 1 223 ? 2.352 -7.540 -17.819 1.00 88.94 223 ASP A CA 1
ATOM 1642 C C . ASP A 1 223 ? 3.777 -8.042 -18.130 1.00 88.94 223 ASP A C 1
ATOM 1644 O O . ASP A 1 223 ? 4.717 -7.771 -17.385 1.00 88.94 223 ASP A O 1
ATOM 1648 N N . LYS A 1 224 ? 3.975 -8.735 -19.264 1.00 85.62 224 LYS A N 1
ATOM 1649 C CA . LYS A 1 224 ? 5.291 -9.298 -19.640 1.00 85.62 224 LYS A CA 1
ATOM 1650 C C . LYS A 1 224 ? 6.044 -8.475 -20.682 1.00 85.62 224 LYS A C 1
ATOM 1652 O O . LYS A 1 224 ? 7.192 -8.799 -20.991 1.00 85.62 224 LYS A O 1
ATOM 1657 N N . ASP A 1 225 ? 5.437 -7.408 -21.197 1.00 86.56 225 ASP A N 1
ATOM 1658 C CA . ASP A 1 225 ? 6.109 -6.424 -22.044 1.00 86.56 225 ASP A CA 1
ATOM 1659 C C . ASP A 1 225 ? 5.638 -4.999 -21.705 1.00 86.56 225 ASP A C 1
ATOM 1661 O O . ASP A 1 225 ? 4.720 -4.466 -22.345 1.00 86.56 225 ASP A O 1
ATOM 1665 N N . PRO A 1 226 ? 6.298 -4.326 -20.741 1.00 83.69 226 PRO A N 1
ATOM 1666 C CA . PRO A 1 226 ? 5.904 -2.999 -20.269 1.00 83.69 226 PRO A CA 1
ATOM 1667 C C . PRO A 1 226 ? 6.120 -1.884 -21.313 1.00 83.69 226 PRO A C 1
ATOM 1669 O O . PRO A 1 226 ? 5.968 -0.706 -20.999 1.00 83.69 226 PRO A O 1
ATOM 1672 N N . ARG A 1 227 ? 6.481 -2.217 -22.562 1.00 83.69 227 ARG A N 1
ATOM 1673 C CA . ARG A 1 227 ? 6.551 -1.278 -23.697 1.00 83.69 227 ARG A CA 1
ATOM 1674 C C . ARG A 1 227 ? 5.255 -1.213 -24.498 1.00 83.69 227 ARG A C 1
ATOM 1676 O O . ARG A 1 227 ? 5.072 -0.289 -25.290 1.00 83.69 227 ARG A O 1
ATOM 1683 N N . VAL A 1 228 ? 4.379 -2.200 -24.337 1.00 89.06 228 VAL A N 1
ATOM 1684 C CA . VAL A 1 228 ? 3.156 -2.329 -25.128 1.00 89.06 228 VAL A CA 1
ATOM 1685 C C . VAL A 1 228 ? 2.026 -1.640 -24.386 1.00 89.06 228 VAL A C 1
ATOM 1687 O O . VAL A 1 228 ? 1.640 -2.064 -23.303 1.00 89.06 228 VAL A O 1
ATOM 1690 N N . VAL A 1 229 ? 1.516 -0.549 -24.961 1.00 91.94 229 VAL A N 1
ATOM 1691 C CA . VAL A 1 229 ? 0.362 0.186 -24.425 1.00 91.94 229 VAL A CA 1
ATOM 1692 C C . VAL A 1 229 ? -0.885 -0.677 -24.528 1.00 91.94 229 VAL A C 1
ATOM 1694 O O . VAL A 1 229 ? -1.184 -1.194 -25.602 1.00 91.94 229 VAL A O 1
ATOM 1697 N N . CYS A 1 230 ? -1.637 -0.767 -23.436 1.00 93.19 230 CYS A N 1
ATOM 1698 C CA . CYS A 1 230 ? -2.881 -1.514 -23.389 1.00 93.19 230 CYS A CA 1
ATOM 1699 C C . CYS A 1 230 ? -4.006 -0.684 -22.764 1.00 93.19 230 CYS A C 1
ATOM 1701 O O . CYS A 1 230 ? -3.817 0.084 -21.818 1.00 93.19 230 CYS A O 1
ATOM 1703 N N . ALA A 1 231 ? -5.210 -0.854 -23.300 1.00 92.25 231 ALA A N 1
ATOM 1704 C CA . ALA A 1 231 ? -6.450 -0.406 -22.679 1.00 92.25 231 ALA A CA 1
ATOM 1705 C C . ALA A 1 231 ? -7.296 -1.597 -22.206 1.00 92.25 231 ALA A C 1
ATOM 1707 O O . ALA A 1 231 ? -8.123 -1.438 -21.302 1.00 92.25 231 ALA A O 1
ATOM 1708 N N . THR A 1 232 ? -7.086 -2.766 -22.808 1.00 90.44 232 THR A N 1
ATOM 1709 C CA . THR A 1 232 ? -7.777 -4.032 -22.565 1.00 90.44 232 THR A CA 1
ATOM 1710 C C . THR A 1 232 ? -6.798 -5.200 -22.681 1.00 90.44 232 THR A C 1
ATOM 1712 O O . THR A 1 232 ? -5.736 -5.061 -23.279 1.00 90.44 232 THR A O 1
ATOM 1715 N N . ASP A 1 233 ? -7.167 -6.362 -22.147 1.00 89.38 233 ASP A N 1
ATOM 1716 C CA . ASP A 1 233 ? -6.351 -7.584 -22.230 1.00 89.38 233 ASP A CA 1
ATOM 1717 C C . ASP A 1 233 ? -6.112 -8.040 -23.682 1.00 89.38 233 ASP A C 1
ATOM 1719 O O . ASP A 1 233 ? -5.064 -8.595 -24.010 1.00 89.38 233 ASP A O 1
ATOM 1723 N N . ASP A 1 234 ? -7.044 -7.732 -24.591 1.00 89.38 234 ASP A N 1
ATOM 1724 C CA . ASP A 1 234 ? -6.912 -8.050 -26.017 1.00 89.38 234 ASP A CA 1
ATOM 1725 C C . ASP A 1 234 ? -5.699 -7.352 -26.663 1.00 89.38 234 ASP A C 1
ATOM 1727 O O . ASP A 1 234 ? -5.093 -7.900 -27.591 1.00 89.38 234 ASP A O 1
ATOM 1731 N N . ASP A 1 235 ? -5.294 -6.186 -26.145 1.00 90.50 235 ASP A N 1
ATOM 1732 C CA . ASP A 1 235 ? -4.123 -5.441 -26.625 1.00 90.50 235 ASP A CA 1
ATOM 1733 C C . ASP A 1 235 ? -2.800 -6.172 -26.317 1.00 90.50 235 ASP A C 1
ATOM 1735 O O . ASP A 1 235 ? -1.792 -5.932 -26.979 1.00 90.50 235 ASP A O 1
ATOM 1739 N N . CYS A 1 236 ? -2.816 -7.108 -25.362 1.00 90.56 236 CYS A N 1
ATOM 1740 C CA . CYS A 1 236 ? -1.668 -7.917 -24.939 1.00 90.56 236 CYS A CA 1
ATOM 1741 C C . CYS A 1 236 ? -1.641 -9.309 -25.596 1.00 90.56 236 CYS A C 1
ATOM 1743 O O . CYS A 1 236 ? -0.874 -10.204 -25.219 1.00 90.56 236 CYS A O 1
ATOM 1745 N N . SER A 1 237 ? -2.484 -9.524 -26.611 1.00 83.94 237 SER A N 1
ATOM 1746 C CA . SER A 1 237 ? -2.503 -10.772 -27.366 1.00 83.94 237 SER A CA 1
ATOM 1747 C C . SER A 1 237 ? -1.202 -10.958 -28.167 1.00 83.94 237 SER A C 1
ATOM 1749 O O . SER A 1 237 ? -0.928 -10.278 -29.151 1.00 83.94 237 SER A O 1
ATOM 1751 N N . GLY A 1 238 ? -0.378 -11.925 -27.748 1.00 75.75 238 GLY A N 1
ATOM 1752 C CA . GLY A 1 238 ? 0.861 -12.306 -28.441 1.00 75.75 238 GLY A CA 1
ATOM 1753 C C . GLY A 1 238 ? 2.166 -11.834 -27.793 1.00 75.75 238 GLY A C 1
ATOM 1754 O O . GLY A 1 238 ? 3.223 -12.293 -28.220 1.00 75.75 238 GLY A O 1
ATOM 1755 N N . THR A 1 239 ? 2.110 -11.002 -26.750 1.00 71.06 239 THR A N 1
ATOM 1756 C CA . THR A 1 239 ? 3.289 -10.584 -25.963 1.00 71.06 239 THR A CA 1
ATOM 1757 C C . THR A 1 239 ? 3.474 -11.461 -24.725 1.00 71.06 239 THR A C 1
ATOM 1759 O O . THR A 1 239 ? 4.596 -11.839 -24.398 1.00 71.06 239 THR A O 1
ATOM 1762 N N . ASP A 1 240 ? 2.369 -11.902 -24.110 1.00 62.56 240 ASP A N 1
ATOM 1763 C CA . ASP A 1 240 ? 2.401 -12.560 -22.795 1.00 62.56 240 ASP A CA 1
ATOM 1764 C C . ASP A 1 240 ? 2.026 -14.060 -22.830 1.00 62.56 240 ASP A C 1
ATOM 1766 O O . ASP A 1 240 ? 1.958 -14.727 -21.789 1.00 62.56 240 ASP A O 1
ATOM 1770 N N . GLY A 1 241 ? 1.794 -14.610 -24.027 1.00 61.19 241 GLY A N 1
ATOM 1771 C CA . GLY A 1 241 ? 1.176 -15.924 -24.246 1.00 61.19 241 GLY A CA 1
ATOM 1772 C C . GLY A 1 241 ? -0.350 -15.840 -24.433 1.00 61.19 241 GLY A C 1
ATOM 1773 O O . GLY A 1 241 ? -0.892 -14.750 -24.615 1.00 61.19 241 GLY A O 1
ATOM 1774 N N . PRO A 1 242 ? -1.075 -16.975 -24.457 1.00 51.50 242 PRO A N 1
ATOM 1775 C CA . PRO A 1 242 ? -2.537 -16.966 -24.526 1.00 51.50 242 PRO A CA 1
ATOM 1776 C C . PRO A 1 242 ? -3.129 -16.307 -23.270 1.00 51.50 242 PRO A C 1
ATOM 1778 O O . PRO A 1 242 ? -2.898 -16.803 -22.170 1.00 51.50 242 PRO A O 1
ATOM 1781 N N . GLY A 1 243 ? -3.908 -15.232 -23.439 1.00 59.88 243 GLY A N 1
ATOM 1782 C CA . GLY A 1 243 ? -4.555 -14.514 -22.330 1.00 59.88 243 GLY A CA 1
ATOM 1783 C C . GLY A 1 243 ? -3.674 -13.468 -21.639 1.00 59.88 243 GLY A C 1
ATOM 1784 O O . GLY A 1 243 ? -3.739 -13.359 -20.419 1.00 59.88 243 GLY A O 1
ATOM 1785 N N . GLY A 1 244 ? -2.840 -12.745 -22.399 1.00 75.38 244 GLY A N 1
ATOM 1786 C CA . GLY A 1 244 ? -2.074 -11.609 -21.876 1.00 75.38 244 GLY A CA 1
ATOM 1787 C C . GLY A 1 244 ? -2.958 -10.578 -21.186 1.00 75.38 244 GLY A C 1
ATOM 1788 O O . GLY A 1 244 ? -4.105 -10.388 -21.584 1.00 75.38 244 GLY A O 1
ATOM 1789 N N . ALA A 1 245 ? -2.435 -9.964 -20.129 1.00 88.88 245 ALA A N 1
ATOM 1790 C CA . ALA A 1 245 ? -3.207 -9.105 -19.247 1.00 88.88 245 ALA A CA 1
ATOM 1791 C C . ALA A 1 245 ? -2.716 -7.666 -19.349 1.00 88.88 245 ALA A C 1
ATOM 1793 O O . ALA A 1 245 ? -1.512 -7.398 -19.336 1.00 88.88 245 ALA A O 1
ATOM 1794 N N . CYS A 1 246 ? -3.663 -6.738 -19.435 1.00 92.06 246 CYS A N 1
ATOM 1795 C CA . CYS A 1 246 ? -3.345 -5.330 -19.348 1.00 92.06 246 CYS A CA 1
ATOM 1796 C C . CYS A 1 246 ? -3.118 -4.937 -17.886 1.00 92.06 246 CYS A C 1
ATOM 1798 O O . CYS A 1 246 ? -3.999 -5.119 -17.042 1.00 92.06 246 CYS A O 1
ATOM 1800 N N . GLY A 1 247 ? -1.958 -4.347 -17.607 1.00 92.31 247 GLY A N 1
ATOM 1801 C CA . GLY A 1 247 ? -1.485 -4.049 -16.263 1.00 92.31 247 GLY A CA 1
ATOM 1802 C C . GLY A 1 247 ? -0.776 -5.226 -15.597 1.00 92.31 247 GLY A C 1
ATOM 1803 O O . GLY A 1 247 ? -0.669 -6.319 -16.146 1.00 92.31 247 GLY A O 1
ATOM 1804 N N . PHE A 1 248 ? -0.282 -4.985 -14.389 1.00 92.31 248 PHE A N 1
ATOM 1805 C CA . PHE A 1 248 ? 0.558 -5.925 -13.661 1.00 92.31 248 PHE A CA 1
ATOM 1806 C C . PHE A 1 248 ? -0.269 -6.952 -12.876 1.00 92.31 248 PHE A C 1
ATOM 1808 O O . PHE A 1 248 ? -1.179 -6.579 -12.124 1.00 92.31 248 PHE A O 1
ATOM 1815 N N . ALA A 1 249 ? 0.053 -8.240 -13.048 1.00 90.75 249 ALA A N 1
ATOM 1816 C CA . ALA A 1 249 ? -0.636 -9.380 -12.431 1.00 90.75 249 ALA A CA 1
ATOM 1817 C C . ALA A 1 249 ? -2.170 -9.390 -12.652 1.00 90.75 249 ALA A C 1
ATOM 1819 O O . ALA A 1 249 ? -2.939 -9.848 -11.805 1.00 90.75 249 ALA A O 1
ATOM 1820 N N . GLY A 1 250 ? -2.636 -8.854 -13.787 1.00 88.31 250 GLY A N 1
ATOM 1821 C CA . GLY A 1 250 ? -4.066 -8.746 -14.114 1.00 88.31 250 GLY A CA 1
ATOM 1822 C C . GLY A 1 250 ? -4.806 -7.605 -13.410 1.00 88.31 250 GLY A C 1
ATOM 1823 O O . GLY A 1 250 ? -6.040 -7.586 -13.393 1.00 88.31 250 GLY A O 1
ATOM 1824 N N . TYR A 1 251 ? -4.075 -6.653 -12.827 1.00 91.06 251 TYR A N 1
ATOM 1825 C CA . TYR A 1 251 ? -4.627 -5.503 -12.119 1.00 91.06 251 TYR A CA 1
ATOM 1826 C C . TYR A 1 251 ? -4.124 -4.178 -12.700 1.00 91.06 251 TYR A C 1
ATOM 1828 O O . TYR A 1 251 ? -2.994 -4.064 -13.165 1.00 91.06 251 TYR A O 1
ATOM 1836 N N . ARG A 1 252 ? -4.979 -3.150 -12.637 1.00 92.56 252 ARG A N 1
ATOM 1837 C CA . ARG A 1 252 ? -4.738 -1.811 -13.218 1.00 92.56 252 ARG A CA 1
ATOM 1838 C C . ARG A 1 252 ? -5.024 -0.660 -12.252 1.00 92.56 252 ARG A C 1
ATOM 1840 O O . ARG A 1 252 ? -5.165 0.494 -12.650 1.00 92.56 252 ARG A O 1
ATOM 1847 N N . ASP A 1 253 ? -5.192 -0.994 -10.981 1.00 89.94 253 ASP A N 1
ATOM 1848 C CA . ASP A 1 253 ? -5.500 -0.094 -9.873 1.00 89.94 253 ASP A CA 1
ATOM 1849 C C . ASP A 1 253 ? -4.316 0.034 -8.899 1.00 89.94 253 ASP A C 1
ATOM 1851 O O . ASP A 1 253 ? -4.500 0.318 -7.713 1.00 89.94 253 ASP A O 1
ATOM 1855 N N . TRP A 1 254 ? -3.091 -0.167 -9.396 1.00 95.31 254 TRP A N 1
ATOM 1856 C CA . TRP A 1 254 ? -1.866 0.006 -8.625 1.00 95.31 254 TRP A CA 1
ATOM 1857 C C . TRP A 1 254 ? -1.640 1.476 -8.285 1.00 95.31 254 TRP A C 1
ATOM 1859 O O . TRP A 1 254 ? -1.728 2.361 -9.141 1.00 95.31 254 TRP A O 1
ATOM 1869 N N . ARG A 1 255 ? -1.308 1.739 -7.019 1.00 96.44 255 ARG A N 1
ATOM 1870 C CA . ARG A 1 255 ? -1.005 3.077 -6.500 1.00 96.44 255 ARG A CA 1
ATOM 1871 C C . ARG A 1 255 ? 0.275 3.075 -5.680 1.00 96.44 255 ARG A C 1
ATOM 1873 O O . ARG A 1 255 ? 0.681 2.052 -5.135 1.00 96.44 255 ARG A O 1
ATOM 1880 N N . VAL A 1 256 ? 0.861 4.259 -5.515 1.00 93.38 256 VAL A N 1
ATOM 1881 C CA . VAL A 1 256 ? 1.952 4.449 -4.554 1.00 93.38 256 VAL A CA 1
ATOM 1882 C C . VAL A 1 256 ? 1.397 4.341 -3.118 1.00 93.38 256 VAL A C 1
ATOM 1884 O O . VAL A 1 256 ? 0.426 5.038 -2.785 1.00 93.38 256 VAL A O 1
ATOM 1887 N N . PRO A 1 257 ? 1.987 3.506 -2.246 1.00 93.44 257 PRO A N 1
ATOM 1888 C CA . PRO A 1 257 ? 1.571 3.368 -0.855 1.00 93.44 257 PRO A CA 1
ATOM 1889 C C . PRO A 1 257 ? 1.729 4.675 -0.079 1.00 93.44 257 PRO A C 1
ATOM 1891 O O . PRO A 1 257 ? 2.642 5.458 -0.325 1.00 93.44 257 PRO A O 1
ATOM 1894 N N . SER A 1 258 ? 0.871 4.914 0.902 1.00 89.94 258 SER A N 1
ATOM 1895 C CA . SER A 1 258 ? 1.083 5.964 1.898 1.00 89.94 258 SER A CA 1
ATOM 1896 C C . SER A 1 258 ? 2.242 5.602 2.826 1.00 89.94 258 SER A C 1
ATOM 1898 O O . SER A 1 258 ? 2.594 4.430 2.983 1.00 89.94 258 SER A O 1
ATOM 1900 N N . ILE A 1 259 ? 2.812 6.597 3.513 1.00 85.56 259 ILE A N 1
ATOM 1901 C CA . ILE A 1 259 ? 3.933 6.344 4.426 1.00 85.56 259 ILE A CA 1
ATOM 1902 C C . ILE A 1 259 ? 3.544 5.360 5.533 1.00 85.56 259 ILE A C 1
ATOM 1904 O O . ILE A 1 259 ? 4.352 4.538 5.942 1.00 85.56 259 ILE A O 1
ATOM 1908 N N . ARG A 1 260 ? 2.282 5.384 5.979 1.00 87.12 260 ARG A N 1
ATOM 1909 C CA . ARG A 1 260 ? 1.781 4.458 7.000 1.00 87.12 260 ARG A CA 1
ATOM 1910 C C . ARG A 1 260 ? 1.684 3.030 6.495 1.00 87.12 260 ARG A C 1
ATOM 1912 O O . ARG A 1 260 ? 1.954 2.129 7.272 1.00 87.12 260 ARG A O 1
ATOM 1919 N N . GLU A 1 261 ? 1.323 2.826 5.234 1.00 89.62 261 GLU A N 1
ATOM 1920 C CA . GLU A 1 261 ? 1.285 1.488 4.641 1.00 89.62 261 GLU A CA 1
ATOM 1921 C C . GLU A 1 261 ? 2.703 0.923 4.515 1.00 89.62 261 GLU A C 1
ATOM 1923 O O . GLU A 1 261 ? 2.924 -0.213 4.916 1.00 89.62 261 GLU A O 1
ATOM 1928 N N . LEU A 1 262 ? 3.695 1.712 4.080 1.00 89.06 262 LEU A N 1
ATOM 1929 C CA . LEU A 1 262 ? 5.098 1.258 4.049 1.00 89.06 262 LEU A CA 1
ATOM 1930 C C . LEU A 1 262 ? 5.616 0.849 5.437 1.00 89.06 262 LEU A C 1
ATOM 1932 O O . LEU A 1 262 ? 6.351 -0.124 5.568 1.00 89.06 262 LEU A O 1
ATOM 1936 N N . LEU A 1 263 ? 5.190 1.541 6.495 1.00 87.12 263 LEU A N 1
ATOM 1937 C CA . LEU A 1 263 ? 5.552 1.161 7.864 1.00 87.12 263 LEU A CA 1
ATOM 1938 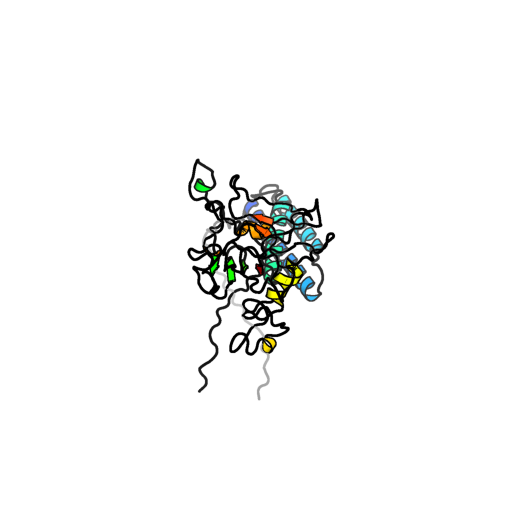C C . LEU A 1 263 ? 4.971 -0.201 8.280 1.00 87.12 263 LEU A C 1
ATOM 1940 O O . LEU A 1 263 ? 5.534 -0.845 9.159 1.00 87.12 263 LEU A O 1
ATOM 1944 N N . THR A 1 264 ? 3.881 -0.669 7.658 1.00 89.19 264 THR A N 1
ATOM 1945 C CA . THR A 1 264 ? 3.285 -1.980 7.991 1.00 89.19 264 THR A CA 1
ATOM 1946 C C . THR A 1 264 ? 4.106 -3.169 7.507 1.00 89.19 264 THR A C 1
ATOM 1948 O O . THR A 1 264 ? 3.890 -4.275 7.988 1.00 89.19 264 THR A O 1
ATOM 1951 N N . ILE A 1 265 ? 5.063 -2.952 6.601 1.00 90.81 265 ILE A N 1
ATOM 1952 C CA . ILE A 1 265 ? 5.977 -3.989 6.106 1.00 90.81 265 ILE A CA 1
ATOM 1953 C C . ILE A 1 265 ? 7.389 -3.848 6.689 1.00 90.81 265 ILE A C 1
ATOM 1955 O O . ILE A 1 265 ? 8.311 -4.527 6.245 1.00 90.81 265 ILE A O 1
ATOM 1959 N N . THR A 1 266 ? 7.586 -2.961 7.669 1.00 89.25 266 THR A N 1
ATOM 1960 C CA . THR A 1 266 ? 8.889 -2.774 8.313 1.00 89.25 266 THR A CA 1
ATOM 1961 C C . THR A 1 266 ? 9.055 -3.720 9.500 1.00 89.25 266 THR A C 1
ATOM 1963 O O . THR A 1 266 ? 8.300 -3.641 10.463 1.00 89.25 266 THR A O 1
ATOM 1966 N N . ASP A 1 267 ? 10.081 -4.570 9.454 1.00 88.44 267 ASP A N 1
ATOM 1967 C CA . ASP A 1 267 ? 10.421 -5.534 10.504 1.00 88.44 267 ASP A CA 1
ATOM 1968 C C . ASP A 1 267 ? 11.637 -5.044 11.310 1.00 88.44 267 ASP A C 1
ATOM 1970 O O . ASP A 1 267 ? 12.781 -5.139 10.858 1.00 88.44 267 ASP A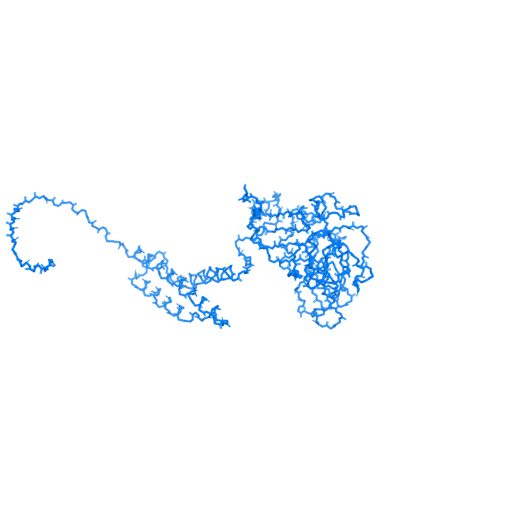 O 1
ATOM 1974 N N . PHE A 1 268 ? 11.391 -4.528 12.519 1.00 85.12 268 PHE A N 1
ATOM 1975 C CA . PHE A 1 268 ? 12.419 -4.046 13.451 1.00 85.12 268 PHE A CA 1
ATOM 1976 C C . PHE A 1 268 ? 13.217 -5.177 14.120 1.00 85.12 268 PHE A C 1
ATOM 1978 O O . PHE A 1 268 ? 14.223 -4.911 14.782 1.00 85.12 268 PHE A O 1
ATOM 1985 N N . GLY A 1 269 ? 12.816 -6.439 13.939 1.00 83.69 269 GLY A N 1
ATOM 1986 C CA . GLY A 1 269 ? 13.623 -7.609 14.286 1.00 83.69 269 GLY A CA 1
ATOM 1987 C C . GLY A 1 269 ? 14.751 -7.885 13.287 1.00 83.69 269 GLY A C 1
ATOM 1988 O O . GLY A 1 269 ? 15.629 -8.708 13.562 1.00 83.69 269 GLY A O 1
ATOM 1989 N N . ARG A 1 270 ? 14.764 -7.202 12.133 1.00 84.44 270 ARG A N 1
ATOM 1990 C CA . ARG A 1 270 ? 15.736 -7.394 11.047 1.00 84.44 270 ARG A CA 1
ATOM 1991 C C . ARG A 1 270 ? 16.525 -6.116 10.779 1.00 84.44 270 ARG A C 1
ATOM 1993 O O . ARG A 1 270 ? 16.048 -5.005 10.977 1.00 84.44 270 ARG A O 1
ATOM 2000 N N . LEU A 1 271 ? 17.778 -6.281 10.353 1.00 74.06 271 LEU A N 1
ATOM 2001 C CA . LEU A 1 271 ? 18.751 -5.184 10.356 1.00 74.06 271 LEU A CA 1
ATOM 2002 C C . LEU A 1 271 ? 19.126 -4.640 8.979 1.00 74.06 271 LEU A C 1
ATOM 2004 O O . LEU A 1 271 ? 19.558 -3.491 8.919 1.00 74.06 271 LEU A O 1
ATOM 2008 N N . ASP A 1 272 ? 19.062 -5.443 7.914 1.00 79.81 272 ASP A N 1
ATOM 2009 C CA . ASP A 1 272 ? 19.427 -4.993 6.566 1.00 79.81 272 ASP A CA 1
ATOM 2010 C C . ASP A 1 272 ? 19.032 -6.023 5.484 1.00 79.81 272 ASP A C 1
ATOM 2012 O O . ASP A 1 272 ? 19.716 -7.040 5.342 1.00 79.81 272 ASP A O 1
ATOM 2016 N N . PRO A 1 273 ? 17.942 -5.799 4.735 1.00 86.25 273 PRO A N 1
ATOM 2017 C CA . PRO A 1 273 ? 16.902 -4.807 4.993 1.00 86.25 273 PRO A CA 1
ATOM 2018 C C . PRO A 1 273 ? 16.025 -5.175 6.205 1.00 86.25 273 PRO A C 1
ATOM 2020 O O . PRO A 1 273 ? 15.858 -6.347 6.553 1.00 86.25 273 PRO A O 1
ATOM 2023 N N . SER A 1 274 ? 15.424 -4.167 6.833 1.00 88.00 274 SER A N 1
ATOM 2024 C CA . SER A 1 274 ? 14.416 -4.285 7.892 1.00 88.00 274 SER A CA 1
ATOM 2025 C C . SER A 1 274 ? 13.025 -4.560 7.307 1.00 88.00 274 SER A C 1
ATOM 2027 O O . SER A 1 274 ? 12.083 -3.797 7.517 1.00 88.00 274 SER A O 1
ATOM 2029 N N . VAL A 1 275 ? 12.904 -5.623 6.513 1.00 90.50 275 VAL A N 1
ATOM 2030 C CA . VAL A 1 275 ? 11.626 -6.109 5.971 1.00 90.50 275 VAL A CA 1
ATOM 2031 C C . VAL A 1 275 ? 11.506 -7.621 6.161 1.00 90.50 275 VAL A C 1
ATOM 2033 O O . VAL A 1 275 ? 12.529 -8.319 6.193 1.00 90.50 275 VAL A O 1
ATOM 2036 N N . PRO A 1 276 ? 10.277 -8.154 6.242 1.00 92.06 276 PRO A N 1
ATOM 2037 C CA . PRO A 1 276 ? 10.019 -9.585 6.250 1.00 92.06 276 PRO A CA 1
ATOM 2038 C C . PRO A 1 276 ? 10.628 -10.296 5.027 1.00 92.06 276 PRO A C 1
ATOM 2040 O O . PRO A 1 276 ? 10.697 -9.705 3.947 1.00 92.06 276 PRO A O 1
ATOM 2043 N N . PRO A 1 277 ? 10.986 -11.592 5.136 1.00 92.31 277 PRO A N 1
ATOM 2044 C CA . PRO A 1 277 ? 11.539 -12.378 4.026 1.00 92.31 277 PRO A CA 1
ATOM 2045 C C . PRO A 1 277 ? 10.707 -12.371 2.741 1.00 92.31 277 PRO A C 1
ATOM 2047 O O . PRO A 1 277 ? 11.275 -12.507 1.666 1.00 92.31 277 PRO A O 1
ATOM 2050 N N . ALA A 1 278 ? 9.387 -12.182 2.842 1.00 94.81 278 ALA A N 1
ATOM 2051 C CA . ALA A 1 278 ? 8.512 -12.067 1.678 1.00 94.81 278 ALA A CA 1
ATOM 2052 C C . ALA A 1 278 ? 8.943 -10.930 0.731 1.00 94.81 278 ALA A C 1
ATOM 2054 O O . ALA A 1 278 ? 8.827 -11.074 -0.476 1.00 94.81 278 ALA A O 1
ATOM 2055 N N . PHE A 1 279 ? 9.494 -9.834 1.263 1.00 94.44 279 PHE A N 1
ATOM 2056 C CA . PHE A 1 279 ? 9.970 -8.679 0.488 1.00 94.44 279 PHE A CA 1
ATOM 2057 C C . PHE A 1 279 ? 11.490 -8.684 0.266 1.00 94.44 279 PHE A C 1
ATOM 2059 O O . PHE A 1 279 ? 12.028 -7.838 -0.449 1.00 94.44 279 PHE A O 1
ATOM 2066 N N . HIS A 1 280 ? 12.205 -9.619 0.894 1.00 94.00 280 HIS A N 1
ATOM 2067 C CA . HIS A 1 280 ? 13.642 -9.788 0.724 1.00 94.00 280 HIS A CA 1
ATOM 2068 C C . HIS A 1 280 ? 14.034 -11.260 0.874 1.00 94.00 280 HIS A C 1
ATOM 2070 O O . HIS A 1 280 ? 14.425 -11.726 1.952 1.00 94.00 280 HIS A O 1
ATOM 2076 N N . GLY A 1 281 ? 13.878 -11.987 -0.228 1.00 92.69 281 GLY A N 1
ATOM 2077 C CA . GLY A 1 281 ? 14.164 -13.406 -0.332 1.00 92.69 281 GLY A CA 1
ATOM 2078 C C . GLY A 1 281 ? 15.663 -13.695 -0.399 1.00 92.69 281 GLY A C 1
ATOM 2079 O O . GLY A 1 281 ? 16.487 -12.837 -0.718 1.00 92.69 281 GLY A O 1
ATOM 2080 N N . VAL A 1 282 ? 16.027 -14.947 -0.117 1.00 92.56 282 VAL A N 1
ATOM 2081 C CA . VAL A 1 282 ? 17.428 -15.413 -0.129 1.00 92.56 282 VAL A CA 1
ATOM 2082 C C . VAL A 1 282 ? 18.084 -15.343 -1.510 1.00 92.56 282 VAL A C 1
ATOM 2084 O O . VAL A 1 282 ? 19.308 -15.373 -1.598 1.00 92.56 282 VAL A O 1
ATOM 2087 N N . GLY A 1 283 ? 17.285 -15.270 -2.575 1.00 93.44 283 GLY A N 1
ATOM 2088 C CA . GLY A 1 283 ? 17.749 -15.134 -3.949 1.00 93.44 283 GLY A CA 1
ATOM 2089 C C . GLY A 1 283 ? 17.985 -13.689 -4.381 1.00 93.44 283 GLY A C 1
ATOM 2090 O O . GLY A 1 283 ? 18.371 -13.487 -5.529 1.00 93.44 283 GLY A O 1
ATOM 2091 N N . CYS A 1 284 ? 17.753 -12.692 -3.516 1.00 94.69 284 CYS A N 1
ATOM 2092 C CA . CYS A 1 284 ? 17.880 -11.296 -3.919 1.00 94.69 284 CYS A CA 1
ATOM 2093 C C . CYS A 1 284 ? 19.287 -10.956 -4.433 1.00 94.69 284 CYS A C 1
ATOM 2095 O O . CYS A 1 284 ? 20.293 -11.205 -3.765 1.00 94.69 284 CYS A O 1
ATOM 2097 N N . GLY A 1 285 ? 19.337 -10.343 -5.613 1.00 93.81 285 GLY A N 1
ATOM 2098 C CA . GLY A 1 285 ? 20.553 -9.942 -6.307 1.00 93.81 285 GLY A CA 1
ATOM 2099 C C . GLY A 1 285 ? 20.327 -9.849 -7.822 1.00 93.81 285 GLY A C 1
ATOM 2100 O O . GLY A 1 285 ? 19.191 -10.014 -8.274 1.00 93.81 285 GLY A O 1
ATOM 2101 N N . PRO A 1 286 ? 21.400 -9.695 -8.621 1.00 93.25 286 PRO A N 1
ATOM 2102 C CA . PRO A 1 286 ? 21.301 -9.536 -10.077 1.00 93.25 286 PRO A CA 1
ATOM 2103 C C . PRO A 1 286 ? 20.622 -10.713 -10.797 1.00 93.25 286 PRO A C 1
ATOM 2105 O O . PRO A 1 286 ? 20.070 -10.562 -11.880 1.00 93.25 286 PRO A O 1
ATOM 2108 N N . SER A 1 287 ? 20.685 -11.918 -10.221 1.00 94.56 287 SER A N 1
ATOM 2109 C CA . SER A 1 287 ? 20.088 -13.130 -10.799 1.00 94.56 287 SER A CA 1
ATOM 2110 C C . SER A 1 287 ? 18.610 -13.312 -10.461 1.00 94.56 287 SER A C 1
ATOM 2112 O O . SER A 1 287 ? 17.957 -14.175 -11.046 1.00 94.56 287 SER A O 1
ATOM 2114 N N . CYS A 1 288 ? 18.081 -12.539 -9.511 1.00 95.88 288 CYS A N 1
ATOM 2115 C CA . CYS A 1 288 ? 16.665 -12.557 -9.185 1.00 95.88 288 CYS A CA 1
ATOM 2116 C C . CYS A 1 288 ? 15.903 -11.863 -10.316 1.00 95.88 288 CYS A C 1
ATOM 2118 O O . CYS A 1 288 ? 15.815 -10.645 -10.341 1.00 95.88 288 CYS A O 1
ATOM 2120 N N . THR A 1 289 ? 15.395 -12.634 -11.275 1.00 93.00 289 THR A N 1
ATOM 2121 C CA . THR A 1 289 ? 14.676 -12.109 -12.453 1.00 93.00 289 THR A CA 1
ATOM 2122 C C . THR A 1 289 ? 13.286 -12.720 -12.642 1.00 93.00 289 THR A C 1
ATOM 2124 O O . THR A 1 289 ? 12.511 -12.225 -13.454 1.00 93.00 289 THR A O 1
ATOM 2127 N N . ASP A 1 290 ? 12.949 -13.761 -11.877 1.00 92.94 290 ASP A N 1
ATOM 2128 C CA . ASP A 1 290 ? 11.653 -14.437 -11.921 1.00 92.94 290 ASP A CA 1
ATOM 2129 C C . ASP A 1 290 ? 10.797 -14.028 -10.717 1.00 92.94 290 ASP A C 1
ATOM 2131 O O . ASP A 1 290 ? 11.005 -14.505 -9.605 1.00 92.94 290 ASP A O 1
ATOM 2135 N N . MET A 1 291 ? 9.813 -13.154 -10.936 1.00 90.56 291 MET A N 1
ATOM 2136 C CA . MET A 1 291 ? 8.905 -12.686 -9.880 1.00 90.56 291 MET A CA 1
ATOM 2137 C C . MET A 1 291 ? 7.980 -13.784 -9.325 1.00 90.56 291 MET A C 1
ATOM 2139 O O . MET A 1 291 ? 7.391 -13.609 -8.250 1.00 90.56 291 MET A O 1
ATOM 2143 N N . GLY A 1 292 ? 7.834 -14.905 -10.038 1.00 91.50 292 GLY A N 1
ATOM 2144 C CA . GLY A 1 292 ? 7.074 -16.065 -9.579 1.00 91.50 292 GLY A CA 1
ATOM 2145 C C . GLY A 1 292 ? 7.832 -16.924 -8.565 1.00 91.50 292 GLY A C 1
ATOM 2146 O O . GLY A 1 292 ? 7.201 -17.672 -7.818 1.00 91.50 292 GLY A O 1
ATOM 2147 N N . ASP A 1 293 ? 9.162 -16.800 -8.490 1.00 94.19 293 ASP A N 1
ATOM 2148 C CA . ASP A 1 293 ? 9.986 -17.525 -7.524 1.00 94.19 293 ASP A CA 1
ATOM 2149 C C . ASP A 1 293 ? 9.876 -16.886 -6.123 1.00 94.19 293 ASP A C 1
ATOM 2151 O O . ASP A 1 293 ? 10.252 -15.724 -5.941 1.00 94.19 293 ASP A O 1
ATOM 2155 N N . PRO A 1 294 ? 9.431 -17.627 -5.089 1.00 91.00 294 PRO A N 1
ATOM 2156 C CA . PRO A 1 294 ? 9.377 -17.118 -3.719 1.00 91.00 294 PRO A CA 1
ATOM 2157 C C . PRO A 1 294 ? 10.735 -16.725 -3.124 1.00 91.00 294 PRO A C 1
ATOM 2159 O O . PRO A 1 294 ? 10.796 -15.957 -2.163 1.00 91.00 294 PRO A O 1
ATOM 2162 N N . ALA A 1 295 ? 11.844 -17.253 -3.652 1.00 93.69 295 ALA A N 1
ATOM 2163 C CA . ALA A 1 295 ? 13.183 -16.835 -3.245 1.00 93.69 295 ALA A CA 1
ATOM 2164 C C . ALA A 1 295 ? 13.601 -15.499 -3.882 1.00 93.69 295 ALA A C 1
ATOM 2166 O O . ALA A 1 295 ? 14.526 -14.853 -3.376 1.00 93.69 295 ALA A O 1
ATOM 2167 N N . CYS A 1 296 ? 12.933 -15.084 -4.961 1.00 95.56 296 CYS A N 1
ATOM 2168 C CA .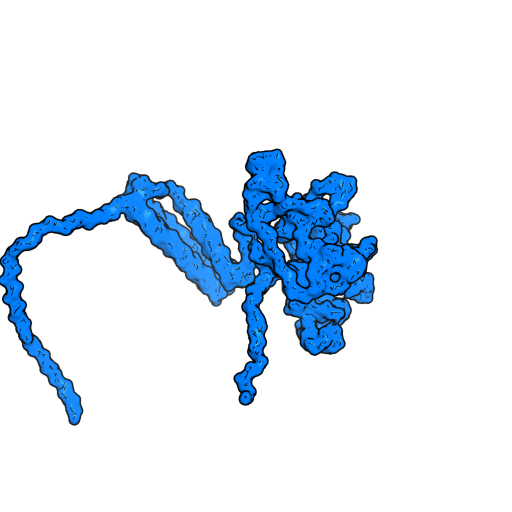 CYS A 1 296 ? 13.243 -13.892 -5.731 1.00 95.56 296 CYS A CA 1
ATOM 2169 C C . CYS A 1 296 ? 12.335 -12.723 -5.327 1.00 95.56 296 CYS A C 1
ATOM 2171 O O . CYS A 1 296 ? 11.337 -12.393 -5.963 1.00 95.56 296 CYS A O 1
ATOM 2173 N N . ALA A 1 297 ? 12.729 -12.072 -4.238 1.00 95.94 297 ALA A N 1
ATOM 2174 C CA . ALA A 1 297 ? 12.166 -10.803 -3.813 1.00 95.94 297 ALA A CA 1
ATOM 2175 C C . ALA A 1 297 ? 13.295 -9.914 -3.309 1.00 95.94 297 ALA A C 1
ATOM 2177 O O . ALA A 1 297 ? 14.130 -10.347 -2.514 1.00 95.94 297 ALA A O 1
ATOM 2178 N N . CYS A 1 298 ? 13.320 -8.673 -3.757 1.00 94.62 298 CYS A N 1
ATOM 2179 C CA . CYS A 1 298 ? 14.320 -7.690 -3.409 1.00 94.62 298 CYS A CA 1
ATOM 2180 C C . CYS A 1 298 ? 13.678 -6.461 -2.786 1.00 94.62 298 CYS A C 1
ATOM 2182 O O . CYS A 1 298 ? 12.560 -6.079 -3.091 1.00 94.62 298 CYS A O 1
ATOM 2184 N N . THR A 1 299 ? 14.440 -5.819 -1.912 1.00 91.56 299 THR A N 1
ATOM 2185 C CA . THR A 1 299 ? 14.091 -4.536 -1.310 1.00 91.56 299 THR A CA 1
ATOM 2186 C C . THR A 1 299 ? 15.276 -3.627 -1.547 1.00 91.56 299 THR A C 1
ATOM 2188 O O . THR A 1 299 ? 16.401 -4.028 -1.251 1.00 91.56 299 THR A O 1
ATOM 2191 N N . ALA A 1 300 ? 15.056 -2.444 -2.100 1.00 87.31 300 ALA A N 1
ATOM 2192 C CA . ALA A 1 300 ? 16.089 -1.435 -2.280 1.00 87.31 300 ALA A CA 1
ATOM 2193 C C . ALA A 1 300 ? 16.236 -0.555 -1.036 1.00 87.31 300 ALA A C 1
ATOM 2195 O O . ALA A 1 300 ? 15.653 -0.822 0.017 1.00 87.31 300 ALA A O 1
ATOM 2196 N N . ASP A 1 301 ? 17.052 0.488 -1.146 1.00 81.44 301 ASP A N 1
ATOM 2197 C CA . ASP A 1 301 ? 17.370 1.353 -0.015 1.00 81.44 301 ASP A CA 1
ATOM 2198 C C . ASP A 1 301 ? 16.166 2.161 0.477 1.00 81.44 301 ASP A C 1
ATOM 2200 O O . ASP A 1 301 ? 15.962 2.297 1.687 1.00 81.44 301 ASP A O 1
ATOM 2204 N N . GLU A 1 302 ? 15.386 2.724 -0.448 1.00 85.19 302 GLU A N 1
ATOM 2205 C CA . GLU A 1 302 ? 14.356 3.716 -0.150 1.00 85.19 302 GLU A CA 1
ATOM 2206 C C . GLU A 1 302 ? 13.217 3.682 -1.169 1.00 85.19 302 GLU A C 1
ATOM 2208 O O . GLU A 1 302 ? 13.476 3.712 -2.370 1.00 85.19 302 GLU A O 1
ATOM 2213 N N . TYR A 1 303 ? 11.972 3.720 -0.689 1.00 89.94 303 TYR A N 1
ATOM 2214 C CA . TYR A 1 303 ? 10.772 3.785 -1.524 1.00 89.94 303 TYR A CA 1
ATOM 2215 C C . TYR A 1 303 ? 9.968 5.054 -1.265 1.00 89.94 303 TYR A C 1
ATOM 2217 O O . TYR A 1 303 ? 9.771 5.454 -0.114 1.00 89.94 303 TYR A O 1
ATOM 2225 N N . TRP A 1 304 ? 9.486 5.679 -2.338 1.00 91.38 304 TRP A N 1
ATOM 2226 C CA . TRP A 1 304 ? 8.565 6.810 -2.256 1.00 91.38 304 TRP A CA 1
ATOM 2227 C C . TRP A 1 304 ? 7.226 6.427 -1.627 1.00 91.38 304 TRP A C 1
ATOM 2229 O O . TRP A 1 304 ? 6.739 5.312 -1.806 1.00 91.38 304 TRP A O 1
ATOM 2239 N N . SER A 1 305 ? 6.595 7.390 -0.953 1.00 90.50 305 SER A N 1
ATOM 2240 C CA . SER A 1 305 ? 5.213 7.275 -0.491 1.00 90.50 305 SER A CA 1
ATOM 2241 C C . SER A 1 305 ? 4.320 8.354 -1.091 1.00 90.50 305 SER A C 1
ATOM 2243 O O . SER A 1 305 ? 4.780 9.457 -1.358 1.00 90.50 305 SER A O 1
ATOM 2245 N N . SER A 1 306 ? 3.017 8.087 -1.171 1.00 90.00 306 SER A N 1
ATOM 2246 C CA . SER A 1 306 ? 1.965 9.043 -1.549 1.00 90.00 306 SER A CA 1
ATOM 2247 C C . SER A 1 306 ? 1.691 10.146 -0.534 1.00 90.00 306 SER A C 1
ATOM 2249 O O . SER A 1 306 ? 0.765 10.937 -0.697 1.00 90.00 306 SER A O 1
ATOM 2251 N N . THR A 1 307 ? 2.495 10.228 0.524 1.00 85.75 307 THR A N 1
ATOM 2252 C CA . THR A 1 307 ? 2.340 11.229 1.577 1.00 85.75 307 THR A CA 1
ATOM 2253 C C . THR A 1 307 ? 3.250 12.422 1.299 1.00 85.75 307 THR A C 1
ATOM 2255 O O . THR A 1 307 ? 4.442 12.380 1.598 1.00 85.75 307 THR A O 1
ATOM 2258 N N . THR A 1 308 ? 2.674 13.487 0.738 1.00 85.81 308 THR A N 1
ATOM 2259 C CA . THR A 1 308 ? 3.341 14.776 0.493 1.00 85.81 308 THR A CA 1
ATOM 2260 C C . THR A 1 308 ? 3.943 15.352 1.772 1.00 85.81 308 THR A C 1
ATOM 2262 O O . THR A 1 308 ? 3.328 15.279 2.841 1.00 85.81 308 THR A O 1
ATOM 2265 N N . ASP A 1 309 ? 5.122 15.963 1.657 1.00 82.00 309 ASP A N 1
ATOM 2266 C CA . ASP A 1 309 ? 5.703 16.735 2.751 1.00 82.00 309 ASP A CA 1
ATOM 2267 C C . ASP A 1 309 ? 4.968 18.083 2.876 1.00 82.00 309 ASP A C 1
ATOM 2269 O O . ASP A 1 309 ? 4.976 18.880 1.936 1.00 82.00 309 ASP A O 1
ATOM 2273 N N . PRO A 1 310 ? 4.321 18.386 4.016 1.00 78.12 310 PRO A N 1
ATOM 2274 C CA . PRO A 1 310 ? 3.660 19.674 4.202 1.00 78.12 310 PRO A CA 1
ATOM 2275 C C . PRO A 1 310 ? 4.631 20.868 4.249 1.00 78.12 310 PRO A C 1
ATOM 2277 O O . PRO A 1 310 ? 4.177 22.000 4.075 1.00 78.12 310 PRO A O 1
ATOM 2280 N N . ALA A 1 311 ? 5.926 20.652 4.516 1.00 79.38 311 ALA A N 1
ATOM 2281 C CA . ALA A 1 311 ? 6.935 21.712 4.567 1.00 79.38 311 ALA A CA 1
ATOM 2282 C C . ALA A 1 311 ? 7.532 22.039 3.186 1.00 79.38 311 ALA A C 1
ATOM 2284 O O . ALA A 1 311 ? 7.784 23.212 2.903 1.00 79.38 311 ALA A O 1
ATOM 2285 N N . ASP A 1 312 ? 7.709 21.033 2.327 1.00 78.44 312 ASP A N 1
ATOM 2286 C CA . ASP A 1 312 ? 8.073 21.177 0.915 1.00 78.44 312 ASP A CA 1
ATOM 2287 C C . ASP A 1 312 ? 7.129 20.340 0.034 1.00 78.44 312 ASP A C 1
ATOM 2289 O O . ASP A 1 312 ? 7.425 19.184 -0.278 1.00 78.44 312 ASP A O 1
ATOM 2293 N N . PRO A 1 313 ? 5.991 20.905 -0.411 1.00 78.12 313 PRO A N 1
ATOM 2294 C CA . PRO A 1 313 ? 5.019 20.160 -1.208 1.00 78.12 313 PRO A CA 1
ATOM 2295 C C . PRO A 1 313 ? 5.536 19.709 -2.584 1.00 78.12 313 PRO A C 1
ATOM 2297 O O . PRO A 1 313 ? 4.835 18.976 -3.276 1.00 78.12 313 PRO A O 1
ATOM 2300 N N . GLY A 1 314 ? 6.743 20.128 -2.996 1.00 75.44 314 GLY A N 1
ATOM 2301 C CA . GLY A 1 314 ? 7.445 19.566 -4.155 1.00 75.44 314 GLY A CA 1
ATOM 2302 C C . GLY A 1 314 ? 8.106 18.206 -3.898 1.00 75.44 314 GLY A C 1
ATOM 2303 O O . GLY A 1 314 ? 8.641 17.596 -4.828 1.00 75.44 314 GLY A O 1
ATOM 2304 N N . GLY A 1 315 ? 8.048 17.718 -2.658 1.00 79.31 315 GLY A N 1
ATOM 2305 C CA . GLY A 1 315 ? 8.535 16.420 -2.218 1.00 79.31 315 GLY A CA 1
ATOM 2306 C C . GLY A 1 315 ? 7.491 15.610 -1.444 1.00 79.31 315 GLY A C 1
ATOM 2307 O O . GLY A 1 315 ? 6.336 15.999 -1.252 1.00 79.31 315 GLY A O 1
ATOM 2308 N N . ALA A 1 316 ? 7.921 14.438 -0.992 1.00 84.69 316 ALA A N 1
ATOM 2309 C CA . ALA A 1 316 ? 7.130 13.532 -0.172 1.00 84.69 316 ALA A CA 1
ATOM 2310 C C . ALA A 1 316 ? 8.001 12.830 0.862 1.00 84.69 316 ALA A C 1
ATOM 2312 O O . ALA A 1 316 ? 9.232 12.919 0.851 1.00 84.69 316 ALA A O 1
ATOM 2313 N N . TYR A 1 317 ? 7.338 12.105 1.750 1.00 84.50 317 TYR A N 1
ATOM 2314 C CA . TYR A 1 317 ? 7.998 11.144 2.606 1.00 84.50 317 TYR A CA 1
ATOM 2315 C C . TYR A 1 317 ? 8.419 9.907 1.815 1.00 84.50 317 TYR A C 1
ATOM 2317 O O . TYR A 1 317 ? 7.670 9.405 0.973 1.00 84.50 317 TYR A O 1
ATOM 2325 N N . ALA A 1 318 ? 9.594 9.381 2.135 1.00 85.06 318 ALA A N 1
ATOM 2326 C CA . ALA A 1 318 ? 10.066 8.090 1.657 1.00 85.06 318 ALA A CA 1
ATOM 2327 C C . ALA A 1 318 ? 10.434 7.185 2.843 1.00 85.06 318 ALA A C 1
ATOM 2329 O O . ALA A 1 318 ? 10.873 7.674 3.888 1.00 85.06 318 ALA A O 1
ATOM 2330 N N . ALA A 1 319 ? 10.235 5.874 2.692 1.00 85.69 319 ALA A N 1
ATOM 2331 C CA . ALA A 1 319 ? 10.594 4.877 3.696 1.00 85.69 319 ALA A CA 1
ATOM 2332 C C . ALA A 1 319 ? 11.920 4.211 3.325 1.00 85.69 319 ALA A C 1
ATOM 2334 O O . ALA A 1 319 ? 12.063 3.675 2.225 1.00 85.69 319 ALA A O 1
ATOM 2335 N N . ARG A 1 320 ? 12.881 4.225 4.253 1.00 83.12 320 ARG A N 1
ATOM 2336 C CA . ARG A 1 320 ? 14.173 3.545 4.104 1.00 83.12 320 ARG A CA 1
ATOM 2337 C C . ARG A 1 320 ? 14.185 2.232 4.859 1.00 83.12 320 ARG A C 1
ATOM 2339 O O . ARG A 1 320 ? 13.973 2.239 6.068 1.00 83.12 320 ARG A O 1
ATOM 2346 N N . HIS A 1 321 ? 14.488 1.152 4.150 1.00 78.88 321 HIS A N 1
ATOM 2347 C CA . HIS A 1 321 ? 14.484 -0.202 4.704 1.00 78.88 321 HIS A CA 1
ATOM 2348 C C . HIS A 1 321 ? 15.886 -0.819 4.797 1.00 78.88 321 HIS A C 1
ATOM 2350 O O . HIS A 1 321 ? 16.047 -1.827 5.474 1.00 78.88 321 HIS A O 1
ATOM 2356 N N . ARG A 1 322 ? 16.914 -0.236 4.164 1.00 74.00 322 ARG A N 1
ATOM 2357 C CA . ARG A 1 322 ? 18.316 -0.674 4.306 1.00 74.00 322 ARG A CA 1
ATOM 2358 C C . ARG A 1 322 ? 19.149 0.296 5.127 1.00 74.00 322 ARG A C 1
ATOM 2360 O O . ARG A 1 322 ? 18.873 1.500 5.184 1.00 74.00 322 ARG A O 1
ATOM 2367 N N . ARG A 1 323 ? 20.198 -0.223 5.769 1.00 62.97 323 ARG A N 1
ATOM 2368 C CA . ARG A 1 323 ? 21.115 0.608 6.560 1.00 62.97 323 ARG A CA 1
ATOM 2369 C C . ARG A 1 323 ? 22.022 1.434 5.651 1.00 62.97 323 ARG A C 1
ATOM 2371 O O . ARG A 1 323 ? 22.864 0.909 4.937 1.00 62.97 323 ARG A O 1
ATOM 2378 N N . GLY A 1 324 ? 21.939 2.758 5.782 1.00 55.16 324 GLY A N 1
ATOM 2379 C CA . GLY A 1 324 ? 23.052 3.639 5.422 1.00 55.16 324 GLY A CA 1
ATOM 2380 C C . GLY A 1 324 ? 24.181 3.569 6.463 1.00 55.16 324 GLY A C 1
ATOM 2381 O O . GLY A 1 324 ? 23.988 3.060 7.568 1.00 55.16 324 GLY A O 1
ATOM 2382 N N . ASN A 1 325 ? 25.346 4.145 6.145 1.00 43.81 325 ASN A N 1
ATOM 2383 C CA . ASN A 1 325 ? 26.579 4.126 6.956 1.00 43.81 325 ASN A CA 1
ATOM 2384 C C . ASN A 1 325 ? 26.513 4.918 8.298 1.00 43.81 325 ASN A C 1
ATOM 2386 O O . ASN A 1 325 ? 27.470 5.592 8.668 1.00 43.81 325 ASN A O 1
ATOM 2390 N N . GLY A 1 326 ? 25.385 4.902 9.021 1.00 43.59 326 GLY A N 1
ATOM 2391 C CA . GLY A 1 326 ? 25.164 5.718 10.225 1.00 43.59 326 GLY A CA 1
ATOM 2392 C C . GLY A 1 326 ? 24.101 5.229 11.221 1.00 43.59 326 GLY A C 1
ATOM 2393 O O . GLY A 1 326 ? 23.695 6.024 12.062 1.00 43.59 326 GLY A O 1
ATOM 2394 N N . GLY A 1 327 ? 23.656 3.967 11.157 1.00 38.94 327 GLY A N 1
ATOM 2395 C CA . GLY A 1 327 ? 22.715 3.377 12.128 1.00 38.94 327 GLY A CA 1
ATOM 2396 C C . GLY A 1 327 ? 21.296 3.147 11.588 1.00 38.94 327 GLY A C 1
ATOM 2397 O O . GLY A 1 327 ? 20.926 3.691 10.549 1.00 38.94 327 GLY A O 1
ATOM 2398 N N . LEU A 1 328 ? 20.537 2.285 12.280 1.00 36.47 328 LEU A N 1
ATOM 2399 C CA . LEU A 1 328 ? 19.114 2.028 12.023 1.00 36.47 328 LEU A CA 1
ATOM 2400 C C . LEU A 1 328 ? 18.330 3.333 12.164 1.00 36.47 328 LEU A C 1
ATOM 2402 O O . LEU A 1 328 ? 18.338 3.935 13.230 1.00 36.47 328 LEU A O 1
ATOM 2406 N N . ASP A 1 329 ? 17.635 3.730 11.111 1.00 40.03 329 ASP A N 1
ATOM 2407 C CA . ASP A 1 329 ? 16.519 4.659 11.193 1.00 40.03 329 ASP A CA 1
ATOM 2408 C C . ASP A 1 329 ? 15.632 4.359 9.989 1.00 40.03 329 ASP A C 1
ATOM 2410 O O . ASP A 1 329 ? 16.089 4.475 8.845 1.00 40.03 329 ASP A O 1
ATOM 2414 N N . ILE A 1 330 ? 14.346 4.096 10.226 1.00 49.16 330 ILE A N 1
ATOM 2415 C CA . ILE A 1 330 ? 13.346 4.526 9.254 1.00 49.16 330 ILE A CA 1
ATOM 2416 C C . ILE A 1 330 ? 13.465 6.048 9.221 1.00 49.16 330 ILE A C 1
ATOM 2418 O O . ILE A 1 330 ? 12.830 6.766 9.993 1.00 49.16 330 ILE A O 1
ATOM 2422 N N . LYS A 1 331 ? 14.331 6.569 8.354 1.00 53.47 331 LYS A N 1
ATOM 2423 C CA . LYS A 1 331 ? 14.338 7.997 8.076 1.00 53.47 331 LYS A CA 1
ATOM 2424 C C . LYS A 1 331 ? 13.146 8.213 7.174 1.00 53.47 331 LYS A C 1
ATOM 2426 O O . LYS A 1 331 ? 13.258 8.033 5.968 1.00 53.47 331 LYS A O 1
ATOM 2431 N N . ILE A 1 332 ? 12.021 8.581 7.778 1.00 55.25 332 ILE A N 1
ATOM 2432 C CA . ILE A 1 332 ? 10.990 9.338 7.085 1.00 55.25 332 ILE A CA 1
ATOM 2433 C C . ILE A 1 332 ? 11.685 10.628 6.652 1.00 55.25 332 ILE A C 1
ATOM 2435 O O . ILE A 1 332 ? 11.816 11.581 7.420 1.00 55.25 332 ILE A O 1
ATOM 2439 N N . LYS A 1 333 ? 12.273 10.599 5.458 1.00 53.31 333 LYS A N 1
ATOM 2440 C CA . LYS A 1 333 ? 12.953 11.756 4.900 1.00 53.31 333 LYS A CA 1
ATOM 2441 C C . LYS A 1 333 ? 11.938 12.540 4.118 1.00 53.31 333 LYS A C 1
ATOM 2443 O O . LYS A 1 333 ? 11.265 11.988 3.253 1.00 53.31 333 LYS A O 1
ATOM 2448 N N . THR A 1 334 ? 11.879 13.825 4.406 1.00 49.38 334 THR A N 1
ATOM 2449 C CA . THR A 1 334 ? 11.448 14.777 3.404 1.00 49.38 334 THR A CA 1
ATOM 2450 C C . THR A 1 334 ? 12.599 14.890 2.414 1.00 49.38 334 THR A C 1
ATOM 2452 O O . THR A 1 334 ? 13.758 15.093 2.790 1.00 49.38 334 THR A O 1
ATOM 2455 N N . LYS A 1 335 ? 12.315 14.605 1.150 1.00 56.53 335 LYS A N 1
ATOM 2456 C CA . LYS A 1 335 ? 13.268 14.828 0.068 1.00 56.53 335 LYS A CA 1
ATOM 2457 C C . LYS A 1 335 ? 12.898 16.140 -0.588 1.00 56.53 335 LYS A C 1
ATOM 2459 O O . LYS A 1 335 ? 11.777 16.283 -1.069 1.00 56.53 335 LYS A O 1
ATOM 2464 N N . ASP A 1 336 ? 13.839 17.073 -0.560 1.00 53.88 336 ASP A N 1
ATOM 2465 C CA . ASP A 1 336 ? 13.704 18.341 -1.259 1.00 53.88 336 ASP A CA 1
ATOM 2466 C C . ASP A 1 336 ? 13.680 18.131 -2.780 1.00 53.88 336 ASP A C 1
ATOM 2468 O O . ASP A 1 336 ? 14.026 17.068 -3.315 1.00 53.88 336 ASP A O 1
ATOM 2472 N N . LYS A 1 337 ? 13.294 19.189 -3.492 1.00 49.56 337 LYS A N 1
ATOM 2473 C CA . LYS A 1 337 ? 13.370 19.273 -4.957 1.00 49.56 337 LYS A CA 1
ATOM 2474 C C . LYS A 1 337 ? 14.753 18.941 -5.556 1.00 49.56 337 LYS A C 1
ATOM 2476 O O . LYS A 1 337 ? 14.824 18.639 -6.743 1.00 49.56 337 LYS A O 1
ATOM 2481 N N . ASP A 1 338 ? 15.826 18.987 -4.763 1.00 42.97 338 ASP A N 1
ATOM 2482 C CA . ASP A 1 338 ? 17.208 18.800 -5.215 1.00 42.97 338 ASP A CA 1
ATOM 2483 C C . ASP A 1 338 ? 17.698 17.341 -5.017 1.00 42.97 338 ASP A C 1
ATOM 2485 O O . ASP A 1 338 ? 18.705 16.942 -5.603 1.00 42.97 338 ASP A O 1
ATOM 2489 N N . SER A 1 339 ? 16.949 16.507 -4.275 1.00 57.25 339 SER A N 1
ATOM 2490 C CA . SER A 1 339 ? 17.248 15.092 -3.975 1.00 57.25 339 SER A CA 1
ATOM 2491 C C . SER A 1 339 ? 16.101 14.133 -4.349 1.00 57.25 339 SER A C 1
ATOM 2493 O O . SER A 1 339 ? 15.830 13.161 -3.640 1.00 57.25 339 SER A O 1
ATOM 2495 N N . GLN A 1 340 ? 15.411 14.384 -5.466 1.00 64.25 340 GLN A N 1
ATOM 2496 C CA . GLN A 1 340 ? 14.145 13.735 -5.852 1.00 64.25 340 GLN A CA 1
ATOM 2497 C C . GLN A 1 340 ? 14.218 12.270 -6.330 1.00 64.25 340 GLN A C 1
ATOM 2499 O O . GLN A 1 340 ? 13.269 11.812 -6.952 1.00 64.25 340 GLN A O 1
ATOM 2504 N N . ARG A 1 341 ? 15.269 11.487 -6.082 1.00 73.75 341 ARG A N 1
ATOM 2505 C CA . ARG A 1 341 ? 15.352 10.107 -6.612 1.00 73.75 341 ARG A CA 1
ATOM 2506 C C . ARG A 1 341 ? 15.145 9.058 -5.526 1.00 73.75 341 ARG A C 1
ATOM 2508 O O . ARG A 1 341 ? 15.913 9.030 -4.567 1.00 73.75 341 ARG A O 1
ATOM 2515 N N . ALA A 1 342 ? 14.120 8.215 -5.643 1.00 73.75 342 ALA A N 1
ATOM 2516 C CA . ALA A 1 342 ? 13.893 7.041 -4.786 1.00 73.75 342 ALA A CA 1
ATOM 2517 C C . ALA A 1 342 ? 13.200 5.916 -5.572 1.00 73.75 342 ALA A C 1
ATOM 2519 O O . ALA A 1 342 ? 12.652 6.173 -6.646 1.00 73.75 342 ALA A O 1
ATOM 2520 N N . GLY A 1 343 ? 13.193 4.703 -5.019 1.00 76.81 343 GLY A N 1
ATOM 2521 C CA . GLY A 1 343 ? 12.514 3.557 -5.608 1.00 76.81 343 GLY A CA 1
ATOM 2522 C C . GLY A 1 343 ? 11.002 3.745 -5.693 1.00 76.81 343 GLY A C 1
ATOM 2523 O O . GLY A 1 343 ? 10.380 4.380 -4.833 1.00 76.81 343 GLY A O 1
ATOM 2524 N N . GLY A 1 344 ? 10.403 3.171 -6.732 1.00 76.88 344 GLY A N 1
ATOM 2525 C CA . GLY A 1 344 ? 8.958 3.002 -6.828 1.00 76.88 344 GLY A CA 1
ATOM 2526 C C . GLY A 1 344 ? 8.526 1.742 -6.090 1.00 76.88 344 GLY A C 1
ATOM 2527 O O . GLY A 1 344 ? 9.235 0.743 -6.104 1.00 76.88 344 GLY A O 1
ATOM 2528 N N . PHE A 1 345 ? 7.374 1.782 -5.437 1.00 86.75 345 PHE A N 1
ATOM 2529 C CA . PHE A 1 345 ? 6.738 0.603 -4.862 1.00 86.75 345 PHE A CA 1
ATOM 2530 C C . PHE A 1 345 ? 5.236 0.761 -5.021 1.00 86.75 345 PHE A C 1
ATOM 2532 O O . PHE A 1 345 ? 4.735 1.887 -4.928 1.00 86.75 345 PHE A O 1
ATOM 2539 N N . ALA A 1 346 ? 4.532 -0.330 -5.299 1.00 83.06 346 ALA A N 1
ATOM 2540 C CA . ALA A 1 346 ? 3.108 -0.287 -5.573 1.00 83.06 346 ALA A CA 1
ATOM 2541 C C . ALA A 1 346 ? 2.314 -1.186 -4.630 1.00 83.06 346 ALA A C 1
ATOM 2543 O O . ALA A 1 346 ? 2.746 -2.264 -4.218 1.00 83.06 346 ALA A O 1
ATOM 2544 N N . VAL A 1 347 ? 1.118 -0.711 -4.304 1.00 90.56 347 VAL A N 1
ATOM 2545 C CA . VAL A 1 347 ? 0.136 -1.428 -3.503 1.00 90.56 347 VAL A CA 1
ATOM 2546 C C . VAL A 1 347 ? -1.249 -1.245 -4.107 1.00 90.56 347 VAL A C 1
ATOM 2548 O O . VAL A 1 347 ? -1.530 -0.236 -4.757 1.00 90.56 347 VAL A O 1
ATOM 2551 N N . ARG A 1 348 ? -2.129 -2.208 -3.864 1.00 92.75 348 ARG A N 1
ATOM 2552 C CA . ARG A 1 348 ? -3.560 -2.140 -4.163 1.00 92.75 348 ARG A CA 1
ATOM 2553 C C . ARG A 1 348 ? -4.366 -2.813 -3.057 1.00 92.75 348 ARG A C 1
ATOM 2555 O O . ARG A 1 348 ? -3.820 -3.494 -2.189 1.00 92.75 348 ARG A O 1
ATOM 2562 N N . GLU A 1 349 ? -5.680 -2.642 -3.096 1.00 80.31 349 GLU A N 1
ATOM 2563 C CA . GLU A 1 349 ? -6.583 -3.354 -2.192 1.00 80.31 349 GLU A CA 1
ATOM 2564 C C . GLU A 1 349 ? -6.621 -4.847 -2.555 1.00 80.31 349 GLU A C 1
ATOM 2566 O O . GLU A 1 349 ? -6.887 -5.232 -3.697 1.00 80.31 349 GLU A O 1
ATOM 2571 N N . GLY A 1 350 ? -6.365 -5.718 -1.587 1.00 62.53 350 GLY A N 1
ATOM 2572 C CA . GLY A 1 350 ? -6.412 -7.162 -1.765 1.00 62.53 350 GLY A CA 1
ATOM 2573 C C . GLY A 1 350 ? -7.847 -7.635 -1.974 1.00 62.53 350 GLY A C 1
ATOM 2574 O O . GLY A 1 350 ? -8.701 -7.545 -1.087 1.00 62.53 350 GLY A O 1
ATOM 2575 N N . GLY A 1 351 ? -8.121 -8.188 -3.156 1.00 47.91 351 GLY A N 1
ATOM 2576 C CA . GLY A 1 351 ? -9.358 -8.915 -3.402 1.00 47.91 351 GLY A CA 1
ATOM 2577 C C . GLY A 1 351 ? -9.397 -10.166 -2.528 1.00 47.91 351 GLY A C 1
ATOM 2578 O O . GLY A 1 351 ? -8.399 -10.865 -2.365 1.00 47.91 351 GLY A O 1
ATOM 2579 N N . ARG A 1 352 ? -10.559 -10.482 -1.951 1.00 38.34 352 ARG A N 1
ATOM 2580 C CA . ARG A 1 352 ? -10.761 -11.774 -1.291 1.00 38.34 352 ARG A CA 1
ATOM 2581 C C . ARG A 1 352 ? -10.647 -12.838 -2.390 1.00 38.34 352 ARG A C 1
ATOM 2583 O O . ARG A 1 352 ? -11.559 -12.937 -3.206 1.00 38.34 352 ARG A O 1
ATOM 2590 N N . THR A 1 353 ? -9.554 -13.597 -2.436 1.00 33.50 353 THR A N 1
ATOM 2591 C CA . THR A 1 353 ? -9.420 -14.761 -3.318 1.00 33.50 353 THR A CA 1
ATOM 2592 C C . THR A 1 353 ? -10.479 -15.786 -2.915 1.00 33.50 353 THR A C 1
ATOM 2594 O O . THR A 1 353 ? -10.294 -16.626 -2.038 1.00 33.50 353 THR A O 1
ATOM 2597 N N . ILE A 1 354 ? -11.662 -15.689 -3.520 1.00 32.50 354 ILE A N 1
ATOM 2598 C CA . ILE A 1 354 ? -12.542 -16.842 -3.651 1.00 32.50 354 ILE A CA 1
ATOM 2599 C C . ILE A 1 354 ? -11.819 -17.697 -4.678 1.00 32.50 354 ILE A C 1
ATOM 2601 O O . ILE A 1 354 ? -11.694 -17.280 -5.826 1.00 32.50 354 ILE A O 1
ATOM 2605 N N . GLY A 1 355 ? -11.247 -18.814 -4.226 1.00 28.45 355 GLY A N 1
ATOM 2606 C CA . GLY A 1 355 ? -10.464 -19.703 -5.073 1.00 28.45 355 GLY A CA 1
ATOM 2607 C C . GLY A 1 355 ? -11.147 -19.902 -6.420 1.00 28.45 355 GLY A C 1
ATOM 2608 O O . GLY A 1 355 ? -12.344 -20.202 -6.476 1.00 28.45 355 GLY A O 1
ATOM 2609 N N . ALA A 1 356 ? -10.384 -19.700 -7.491 1.00 30.23 356 ALA A N 1
ATOM 2610 C CA . ALA A 1 356 ? -10.770 -20.086 -8.831 1.00 30.23 356 ALA A CA 1
ATOM 2611 C C . ALA A 1 356 ? -10.927 -21.614 -8.852 1.00 30.23 356 ALA A C 1
ATOM 2613 O O . ALA A 1 356 ? -10.005 -22.364 -9.157 1.00 30.23 356 ALA A O 1
ATOM 2614 N N . GLY A 1 357 ? -12.104 -22.089 -8.450 1.00 27.59 357 GLY A N 1
ATOM 2615 C CA . GLY A 1 357 ? -12.563 -23.424 -8.767 1.00 27.59 357 GLY A CA 1
ATOM 2616 C C . GLY A 1 357 ? -12.805 -23.461 -10.266 1.00 27.59 357 GLY A C 1
ATOM 2617 O O . GLY A 1 357 ? -13.722 -22.804 -10.762 1.00 27.59 357 GLY A O 1
ATOM 2618 N N . SER A 1 358 ? -11.961 -24.208 -10.972 1.00 31.98 358 SER A N 1
ATOM 2619 C CA . SER A 1 358 ? -12.139 -24.562 -12.373 1.00 31.98 358 SER A CA 1
ATOM 2620 C C . SER A 1 358 ? -13.592 -24.969 -12.628 1.00 31.98 358 SER A C 1
ATOM 2622 O O . SER A 1 358 ? -14.049 -26.024 -12.186 1.00 31.98 358 SER A O 1
ATOM 2624 N N . THR A 1 359 ? -14.332 -24.133 -13.345 1.00 33.03 359 THR A N 1
ATOM 2625 C CA . THR A 1 359 ? -15.611 -24.507 -13.955 1.00 33.03 359 THR A CA 1
ATOM 2626 C C . THR A 1 359 ? -15.382 -24.705 -15.445 1.00 33.03 359 THR A C 1
ATOM 2628 O O . THR A 1 359 ? -15.926 -23.994 -16.278 1.00 33.03 359 THR A O 1
ATOM 2631 N N . GLN A 1 360 ? -14.561 -25.700 -15.776 1.00 35.34 360 GLN A N 1
ATOM 2632 C CA . GLN A 1 360 ? -14.625 -26.401 -17.052 1.00 35.34 360 GLN A CA 1
ATOM 2633 C C . GLN A 1 360 ? -14.363 -27.881 -16.789 1.00 35.34 360 GLN A C 1
ATOM 2635 O O . GLN A 1 360 ? -13.263 -28.263 -16.412 1.00 35.34 360 GLN A O 1
ATOM 2640 N N . ASP A 1 361 ? -15.452 -28.644 -16.900 1.00 33.91 361 ASP A N 1
ATOM 2641 C CA . ASP A 1 361 ? -15.562 -30.047 -17.316 1.00 33.91 361 ASP A CA 1
ATOM 2642 C C . ASP A 1 361 ? -16.482 -30.836 -16.383 1.00 33.91 361 ASP A C 1
ATOM 2644 O O . ASP A 1 361 ? -16.093 -31.265 -15.306 1.00 33.91 361 ASP A O 1
ATOM 2648 N N . ILE A 1 362 ? -17.747 -30.951 -16.803 1.00 34.31 362 ILE A N 1
ATOM 2649 C CA . ILE A 1 362 ? -18.593 -32.161 -16.855 1.00 34.31 362 ILE A CA 1
ATOM 2650 C C . ILE A 1 362 ? -19.928 -31.693 -17.465 1.00 34.31 362 ILE A C 1
ATOM 2652 O O . ILE A 1 362 ? -20.914 -31.443 -16.780 1.00 34.31 362 ILE A O 1
ATOM 2656 N N . ILE A 1 363 ? -19.935 -31.513 -18.789 1.00 34.69 363 ILE A N 1
ATOM 2657 C CA . ILE A 1 363 ? -21.099 -31.813 -19.634 1.00 34.69 363 ILE A CA 1
ATOM 2658 C C . ILE A 1 363 ? -20.548 -32.475 -20.897 1.00 34.69 363 ILE A C 1
ATOM 2660 O O . ILE A 1 363 ? -20.209 -31.801 -21.869 1.00 34.69 363 ILE A O 1
ATOM 2664 N N . LYS A 1 364 ? -20.446 -33.802 -20.847 1.00 34.94 364 LYS A N 1
ATOM 2665 C CA . LYS A 1 364 ? -20.784 -34.737 -21.924 1.00 34.94 364 LYS A CA 1
ATOM 2666 C C . LYS A 1 364 ? -20.951 -36.125 -21.331 1.00 34.94 364 LYS A C 1
ATOM 2668 O O . LYS A 1 364 ? -20.068 -36.523 -20.543 1.00 34.94 364 LYS A O 1
#

Sequence (364 aa):
MTKRIDGKRVQRVLVVATVAALAACGPAWALDAATKCRAGKLTDAGKYCQCRLKADAKAAKKAALPDYGKCDAVFSKKWQAKESKAAGSCPSNGDEAEVRARTTEHTDALASLLAGASALRCQHLPASGQTVSYGPGDDGDLQMGEPFAFIDNGDGTITDVNTRLMWEKKIAFDGVPVDCIDEMGTCANPHDADNLYSWSSGGTDFSGSLVAVFLEQLNNRCDKDPRVVCATDDDCSGTDGPGGACGFAGYRDWRVPSIRELLTITDFGRLDPSVPPAFHGVGCGPSCTDMGDPACACTADEYWSSTTDPADPGGAYAARHRRGNGGLDIKIKTKDKDSQRAGGFAVREGGRTIGAGSTQDIIK

Radius of gyration: 31.04 Å; chains: 1; bounding box: 100×57×77 Å

Secondary structure (DSSP, 8-state):
--PPPP--------------------------HHHHHHHHHHHHHHHHHHHHHHHHHHHHTTTS----HHHHHHHHHHHHHHHHHHTT-SSS-S-HHHHHHHHHHHHHHHHHHHTT-----TT-PBP------SSTTSHHHH--SBPP-EEE-SSSEEEETTT-EEEEPBB---S---B---TTTT-S-TTBTT-BB-S-SSTTSS-SHIIIIIIHHHHHEETTEEEEE-SSGGGGTTTSSTT--BSBTTB---BPPPHHHHHTT--TT-SSS-S-GGGS-TT-STT---TT-TT--B--SEEEEEEE-SS-TT-EEEEE-S--TT------EEPPTTS--BB---EEEPP-------------

Foldseek 3Di:
DDDDDDDDDDDDDDDDDDDDDDDDPPPPPPPALQRQLVVQLVVLLVVLLVQQLVQLVVCVVVVHDGDSPVSLVSSVVSNVVSCVSSVNSHPDPPCSVVSNVVSVVVSVCVSCVVVQHQDQDPQAQEQLQQCDDPDPPDSNNPVHHHHFDWDQPLQQWIQGPRRQKIWGFAFQAAVDEFAQQDAVPGPFDLRHQRYKKFQDPDDLDRHICLVVHNLCLQAAAWQQGSVQGHPAQVSCPPRPDPRIAGGHSNDRQKDFAAPVVVVSQAHNNDAAQRGPCQQPACPHYNPLDRSSDSNGGYHDQKEFHPAADPVASSWGFIFGRGDDPPDDDRPRDTDHPVRRIDRYIIMDRNDDCPDPPDPDDDDD

pLDDT: mean 79.24, std 19.52, range [27.59, 98.31]